Protein AF-A0A9K3DUI1-F1 (afdb_monomer)

Radius of gyration: 30.69 Å; Cα contacts (8 Å, |Δi|>4): 356; chains: 1; bounding box: 111×73×57 Å

Nearest PDB structures (foldseek):
  1v5n-assembly1_A  TM=7.268E-01  e=1.548E-02  Arabidopsis thaliana
  4b6d-assembly3_C  TM=7.355E-01  e=3.267E-01  Homo sapiens
  6w9d-assembly3_H  TM=5.260E-01  e=2.758E-01  Homo sapiens
  1x4j-assembly1_A  TM=5.797E-01  e=5.747E-01  Homo sapiens

Structure (mmCIF, N/CA/C/O backbone):
data_AF-A0A9K3DUI1-F1
#
_entry.id   AF-A0A9K3DUI1-F1
#
loop_
_atom_site.group_PDB
_atom_site.id
_atom_site.type_symbol
_atom_site.label_atom_id
_atom_site.label_alt_id
_atom_site.label_comp_id
_atom_site.label_asym_id
_atom_site.label_entity_id
_atom_site.label_seq_id
_atom_site.pdbx_PDB_ins_code
_atom_site.Cartn_x
_atom_site.Cartn_y
_atom_site.Cartn_z
_atom_site.occupancy
_atom_site.B_iso_or_equiv
_atom_site.auth_seq_id
_atom_site.auth_comp_id
_atom_site.auth_asym_id
_atom_site.auth_atom_id
_atom_site.pdbx_PDB_model_num
ATOM 1 N N . MET A 1 1 ? 61.302 -44.685 -19.932 1.00 34.47 1 MET A N 1
ATOM 2 C CA . MET A 1 1 ? 61.274 -44.231 -18.525 1.00 34.47 1 MET A CA 1
ATOM 3 C C . MET A 1 1 ? 60.750 -42.800 -18.503 1.00 34.47 1 MET A C 1
ATOM 5 O O . MET A 1 1 ? 61.172 -42.054 -19.371 1.00 34.47 1 MET A O 1
ATOM 9 N N . SER A 1 2 ? 59.846 -42.366 -17.622 1.00 34.59 2 SER A N 1
ATOM 10 C CA . SER A 1 2 ? 58.908 -43.136 -16.788 1.00 34.59 2 SER A CA 1
ATOM 11 C C . SER A 1 2 ? 57.689 -42.279 -16.407 1.00 34.59 2 SER A C 1
ATOM 13 O O . SER A 1 2 ? 57.857 -41.248 -15.777 1.00 34.59 2 SER A O 1
ATOM 15 N N . GLN A 1 3 ? 56.500 -42.779 -16.761 1.00 32.62 3 GLN A N 1
ATOM 16 C CA . GLN A 1 3 ? 55.210 -42.711 -16.045 1.00 32.62 3 GLN A CA 1
ATOM 17 C C . GLN A 1 3 ? 54.670 -41.376 -15.476 1.00 32.62 3 GLN A C 1
ATOM 19 O O . GLN A 1 3 ? 55.241 -40.756 -14.586 1.00 32.62 3 GLN A O 1
ATOM 24 N N . ASN A 1 4 ? 53.434 -41.061 -15.882 1.00 28.06 4 ASN A N 1
ATOM 25 C CA . ASN A 1 4 ? 52.534 -40.123 -15.202 1.00 28.06 4 ASN A CA 1
ATOM 26 C C . ASN A 1 4 ? 52.187 -40.589 -13.776 1.00 28.06 4 ASN A C 1
ATOM 28 O O . ASN A 1 4 ? 52.044 -41.790 -13.533 1.00 28.06 4 ASN A O 1
ATOM 32 N N . ARG A 1 5 ? 51.846 -39.643 -12.890 1.00 31.58 5 ARG A N 1
ATOM 33 C CA . ARG A 1 5 ? 50.941 -39.907 -11.759 1.00 31.58 5 ARG A CA 1
ATOM 34 C C . ARG A 1 5 ? 50.108 -38.656 -11.426 1.00 31.58 5 ARG A C 1
ATOM 36 O O . ARG A 1 5 ? 50.707 -37.610 -11.195 1.00 31.58 5 ARG A O 1
ATOM 43 N N . PRO A 1 6 ? 48.763 -38.727 -11.413 1.00 31.66 6 PRO A N 1
ATOM 44 C CA . PRO A 1 6 ? 47.919 -37.629 -10.941 1.00 31.66 6 PRO A CA 1
ATOM 45 C C . PRO A 1 6 ? 47.866 -37.593 -9.404 1.00 31.66 6 PRO A C 1
ATOM 47 O O . PRO A 1 6 ? 48.169 -38.590 -8.743 1.00 31.66 6 PRO A O 1
ATOM 50 N N . VAL A 1 7 ? 47.439 -36.459 -8.843 1.00 32.28 7 VAL A N 1
ATOM 51 C CA . VAL A 1 7 ? 47.151 -36.279 -7.408 1.00 32.28 7 VAL A CA 1
ATOM 52 C C . VAL A 1 7 ? 45.756 -35.663 -7.254 1.00 32.28 7 VAL A C 1
ATOM 54 O O . VAL A 1 7 ? 45.319 -34.890 -8.105 1.00 32.28 7 VAL A O 1
ATOM 57 N N . SER A 1 8 ? 45.040 -36.078 -6.209 1.00 27.48 8 SER A N 1
ATOM 58 C CA . SER A 1 8 ? 43.587 -35.920 -6.073 1.00 27.48 8 SER A CA 1
ATOM 59 C C . SER A 1 8 ? 43.138 -34.654 -5.335 1.00 27.48 8 SER A C 1
ATOM 61 O O . SER A 1 8 ? 43.883 -34.058 -4.560 1.00 27.48 8 SER A O 1
ATOM 63 N N . ILE A 1 9 ? 41.860 -34.321 -5.525 1.00 30.14 9 ILE A N 1
ATOM 64 C CA . ILE A 1 9 ? 41.085 -33.338 -4.754 1.00 30.14 9 ILE A CA 1
ATOM 65 C C . ILE A 1 9 ? 40.937 -33.802 -3.289 1.00 30.14 9 ILE A C 1
ATOM 67 O O . ILE A 1 9 ? 40.689 -34.989 -3.064 1.00 30.14 9 ILE A O 1
ATOM 71 N N . PRO A 1 10 ? 40.952 -32.882 -2.309 1.00 26.38 10 PRO A N 1
ATOM 72 C CA . PRO A 1 10 ? 40.189 -33.024 -1.074 1.00 26.38 10 PRO A CA 1
ATOM 73 C C . PRO A 1 10 ? 39.050 -31.991 -1.004 1.00 26.38 10 PRO A C 1
ATOM 75 O O . PRO A 1 10 ? 39.273 -30.783 -1.036 1.00 26.38 10 PRO A O 1
ATOM 78 N N . THR A 1 11 ? 37.812 -32.466 -0.891 1.00 30.14 11 THR A N 1
ATOM 79 C CA . THR A 1 11 ? 36.646 -31.644 -0.527 1.00 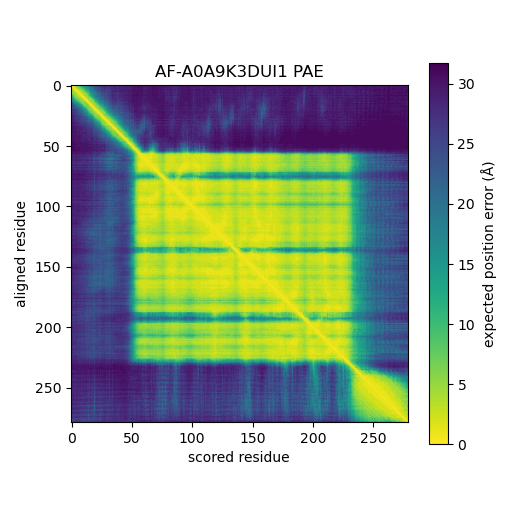30.14 11 THR A CA 1
ATOM 80 C C . THR A 1 11 ? 36.640 -31.368 0.976 1.00 30.14 11 THR A C 1
ATOM 82 O O . THR A 1 11 ? 36.857 -32.300 1.750 1.00 30.14 11 THR A O 1
ATOM 85 N N . SER A 1 12 ? 36.283 -30.156 1.407 1.00 28.27 12 SER A N 1
ATOM 86 C CA . SER A 1 12 ? 36.027 -29.864 2.825 1.00 28.27 12 SER A CA 1
ATOM 87 C C . SER A 1 12 ? 34.785 -28.994 3.022 1.00 28.27 12 SER A C 1
ATOM 89 O O . SER A 1 12 ? 34.819 -27.778 2.850 1.00 28.27 12 SER A O 1
ATOM 91 N N . SER A 1 13 ? 33.694 -29.630 3.435 1.00 24.56 13 SER A N 1
ATOM 92 C CA . SER A 1 13 ? 32.608 -28.977 4.167 1.00 24.56 13 SER A CA 1
ATOM 93 C C . SER A 1 13 ? 33.084 -28.541 5.555 1.00 24.56 13 SER A C 1
ATOM 95 O O . SER A 1 13 ? 33.773 -29.328 6.194 1.00 24.56 13 SER A O 1
ATOM 97 N N . HIS A 1 14 ? 32.660 -27.369 6.032 1.00 29.08 14 HIS A N 1
ATOM 98 C CA . HIS A 1 14 ? 32.197 -27.060 7.402 1.00 29.08 14 HIS A CA 1
ATOM 99 C C . HIS A 1 14 ? 31.839 -25.557 7.427 1.00 29.08 14 HIS A C 1
ATOM 101 O O . HIS A 1 14 ? 32.574 -24.747 6.879 1.00 29.08 14 HIS A O 1
ATOM 107 N N . ASN A 1 15 ? 30.624 -25.148 7.803 1.00 25.70 15 ASN A N 1
ATOM 108 C CA . ASN A 1 15 ? 29.986 -25.216 9.127 1.00 25.70 15 ASN A CA 1
ATOM 109 C C . ASN A 1 15 ? 30.586 -24.214 10.129 1.00 25.70 15 ASN A C 1
ATOM 111 O O . ASN A 1 15 ? 31.610 -24.502 10.743 1.00 25.70 15 ASN A O 1
ATOM 115 N N . SER A 1 16 ? 29.878 -23.100 10.338 1.00 28.23 16 SER A N 1
ATOM 116 C CA . SER A 1 16 ? 30.146 -22.102 11.381 1.00 28.23 16 SER A CA 1
ATOM 117 C C . SER A 1 16 ? 28.840 -21.743 12.087 1.00 28.23 16 SER A C 1
ATOM 119 O O . SER A 1 16 ? 28.115 -20.846 11.662 1.00 28.23 16 SER A O 1
ATOM 121 N N . SER A 1 17 ? 28.518 -22.473 13.153 1.00 25.11 17 SER A N 1
ATOM 122 C CA . SER A 1 17 ? 27.333 -22.225 13.976 1.00 25.11 17 SER A CA 1
ATOM 123 C C . SER A 1 17 ? 27.477 -20.915 14.760 1.00 25.11 17 SER A C 1
ATOM 125 O O . SER A 1 17 ? 28.281 -20.842 15.689 1.00 25.11 17 SER A O 1
ATOM 127 N N . ALA A 1 18 ? 26.669 -19.901 14.450 1.00 27.86 18 ALA A N 1
ATOM 128 C CA . ALA A 1 18 ? 26.513 -18.734 15.317 1.00 27.86 18 ALA A CA 1
ATOM 129 C C . ALA A 1 18 ? 25.542 -19.076 16.461 1.00 27.86 18 ALA A C 1
ATOM 131 O O . ALA A 1 18 ? 24.325 -19.088 16.280 1.00 27.86 18 ALA A O 1
ATOM 132 N N . GLN A 1 19 ? 26.078 -19.409 17.637 1.00 25.75 19 GLN A N 1
ATOM 133 C CA . GLN A 1 19 ? 25.269 -19.618 18.840 1.00 25.75 19 GLN A CA 1
ATOM 134 C C . GLN A 1 19 ? 24.822 -18.263 19.404 1.00 25.75 19 GLN A C 1
ATOM 136 O O . GLN A 1 19 ? 25.650 -17.505 19.904 1.00 25.75 19 GLN A O 1
ATOM 141 N N . TYR A 1 20 ? 23.518 -17.986 19.374 1.00 31.94 20 TYR A N 1
ATOM 142 C CA . TYR A 1 20 ? 22.918 -16.863 20.101 1.00 31.94 20 TYR A CA 1
ATOM 143 C C . TYR A 1 20 ? 22.312 -17.338 21.436 1.00 31.94 20 TYR A C 1
ATOM 145 O O . TYR A 1 20 ? 21.824 -18.470 21.518 1.00 31.94 20 TYR A O 1
ATOM 153 N N . PRO A 1 21 ? 22.383 -16.526 22.508 1.00 27.44 21 PRO A N 1
ATOM 154 C CA . PRO A 1 21 ? 22.022 -16.958 23.855 1.00 27.44 21 PRO A CA 1
ATOM 155 C C . PRO A 1 21 ? 20.506 -17.085 24.041 1.00 27.44 21 PRO A C 1
ATOM 157 O O . PRO A 1 21 ? 19.733 -16.232 23.612 1.00 27.44 21 PRO A O 1
ATOM 160 N N . SER A 1 22 ? 20.078 -18.130 24.751 1.00 28.98 22 SER A N 1
ATOM 161 C CA . SER A 1 22 ? 18.676 -18.324 25.126 1.00 28.98 22 SER A CA 1
ATOM 162 C C . SER A 1 22 ? 18.255 -17.314 26.198 1.00 28.98 22 SER A C 1
ATOM 164 O O . SER A 1 22 ? 18.673 -17.422 27.351 1.00 28.98 22 SER A O 1
ATOM 166 N N . VAL A 1 23 ? 17.407 -16.350 25.835 1.00 31.50 23 VAL A N 1
ATOM 167 C CA . VAL A 1 23 ? 16.736 -15.457 26.794 1.00 31.50 23 VAL A CA 1
ATOM 168 C C . VAL A 1 23 ? 15.469 -16.143 27.316 1.00 31.50 23 VAL A C 1
ATOM 170 O O . VAL A 1 23 ? 14.749 -16.797 26.562 1.00 31.50 23 VAL A O 1
ATOM 173 N N . ALA A 1 24 ? 15.217 -16.048 28.622 1.00 27.67 24 ALA A N 1
ATOM 174 C CA . ALA A 1 24 ? 14.149 -16.796 29.280 1.00 27.67 24 ALA A CA 1
ATOM 175 C C . ALA A 1 24 ? 12.750 -16.244 28.954 1.00 27.67 24 ALA A C 1
ATOM 177 O O . ALA A 1 24 ? 12.472 -15.065 29.168 1.00 27.67 24 ALA A O 1
ATOM 178 N N . GLN A 1 25 ? 11.846 -17.123 28.518 1.00 33.22 25 GLN A N 1
ATOM 179 C CA . GLN A 1 25 ? 10.426 -16.808 28.356 1.00 33.22 25 GLN A CA 1
ATOM 180 C C . GLN A 1 25 ? 9.757 -16.635 29.729 1.00 33.22 25 GLN A C 1
ATOM 182 O O . GLN A 1 25 ? 9.734 -17.569 30.525 1.00 33.22 25 GLN A O 1
ATOM 187 N N . ASN A 1 26 ? 9.183 -15.458 29.987 1.00 29.45 26 ASN A N 1
ATOM 188 C CA . ASN A 1 26 ? 8.297 -15.182 31.126 1.00 29.45 26 ASN A CA 1
ATOM 189 C C . ASN A 1 26 ? 7.217 -14.164 30.712 1.00 29.45 26 ASN A C 1
ATOM 191 O O . ASN A 1 26 ? 7.219 -13.017 31.152 1.00 29.45 26 ASN A O 1
ATOM 195 N N . GLY A 1 27 ? 6.306 -14.583 29.829 1.00 30.00 27 GLY A N 1
ATOM 196 C CA . GLY A 1 27 ? 5.084 -13.834 29.517 1.00 30.00 27 GLY A CA 1
ATOM 197 C C . GLY A 1 27 ? 3.934 -14.250 30.448 1.00 30.00 27 GLY A C 1
ATOM 198 O O . GLY A 1 27 ? 3.801 -15.444 30.728 1.00 30.00 27 GLY A O 1
ATOM 199 N N . PRO A 1 28 ? 3.098 -13.320 30.947 1.00 27.83 28 PRO A N 1
ATOM 200 C CA . PRO A 1 28 ? 1.976 -13.662 31.816 1.00 27.83 28 PRO A CA 1
ATOM 201 C C . PRO A 1 28 ? 0.853 -14.361 31.036 1.00 27.83 28 PRO A C 1
ATOM 203 O O . PRO A 1 28 ? 0.419 -13.901 29.982 1.00 27.83 28 PRO A O 1
ATOM 206 N N . SER A 1 29 ? 0.336 -15.461 31.583 1.00 28.23 29 SER A N 1
ATOM 207 C CA . SER A 1 29 ? -0.787 -16.200 31.002 1.00 28.23 29 SER A CA 1
ATOM 208 C C . SER A 1 29 ? -2.112 -15.451 31.199 1.00 28.23 29 SER A C 1
ATOM 210 O O . SER A 1 29 ? -2.679 -15.479 32.294 1.00 28.23 29 SER A O 1
ATOM 212 N N . VAL A 1 30 ? -2.628 -14.819 30.144 1.00 30.44 30 VAL A N 1
ATOM 213 C CA . VAL A 1 30 ? -3.970 -14.212 30.132 1.00 30.44 30 VAL A CA 1
ATOM 214 C C . VAL A 1 30 ? -4.989 -15.234 29.624 1.00 30.44 30 VAL A C 1
ATOM 216 O O . VAL A 1 30 ? -4.856 -15.771 28.526 1.00 30.44 30 VAL A O 1
ATOM 219 N N . SER A 1 31 ? -6.005 -15.528 30.433 1.00 26.92 31 SER A N 1
ATOM 220 C CA . SER A 1 31 ? -7.049 -16.506 30.122 1.00 26.92 31 SER A CA 1
ATOM 221 C C . SER A 1 31 ? -8.178 -15.900 29.282 1.00 26.92 31 SER A C 1
ATOM 223 O O . SER A 1 31 ? -8.767 -14.888 29.651 1.00 26.92 31 SER A O 1
ATOM 225 N N . ILE A 1 32 ? -8.520 -16.557 28.169 1.00 31.17 32 ILE A N 1
ATOM 226 C CA . ILE A 1 32 ? -9.661 -16.194 27.314 1.00 31.17 32 ILE A CA 1
ATOM 227 C C . ILE A 1 32 ? -10.965 -16.688 27.970 1.00 31.17 32 ILE A C 1
ATOM 229 O O . ILE A 1 32 ? -11.122 -17.903 28.131 1.00 31.17 32 ILE A O 1
ATOM 233 N N . PRO A 1 33 ? -11.932 -15.814 28.313 1.00 28.47 33 PRO A N 1
ATOM 234 C CA . PRO A 1 33 ? -13.229 -16.245 28.824 1.00 28.47 33 PRO A CA 1
ATOM 235 C C . PRO A 1 33 ? -14.156 -16.638 27.666 1.00 28.47 33 PRO A C 1
ATOM 237 O O . PRO A 1 33 ? -14.633 -15.790 26.914 1.00 28.47 33 PRO A O 1
ATOM 240 N N . THR A 1 34 ? -14.457 -17.930 27.541 1.00 31.89 34 THR A N 1
ATOM 241 C CA . THR A 1 34 ? -15.628 -18.383 26.775 1.00 31.89 34 THR A CA 1
ATOM 242 C C . THR A 1 34 ? -16.880 -18.112 27.608 1.00 31.89 34 THR A C 1
ATOM 244 O O . THR A 1 34 ? -16.970 -18.580 28.741 1.00 31.89 34 THR A O 1
ATOM 247 N N . ASN A 1 35 ? -17.839 -17.346 27.078 1.00 28.77 35 ASN A N 1
ATOM 248 C CA . ASN A 1 35 ? -19.067 -16.995 27.802 1.00 28.77 35 ASN A CA 1
ATOM 249 C C . ASN A 1 35 ? -20.294 -17.718 27.191 1.00 28.77 35 ASN A C 1
ATOM 251 O O . ASN A 1 35 ? -20.367 -17.793 25.960 1.00 28.77 35 ASN A O 1
ATOM 255 N N . PRO A 1 36 ? -21.239 -18.273 27.982 1.00 27.95 36 PRO A N 1
ATOM 256 C CA . PRO A 1 36 ? -22.315 -19.123 27.457 1.00 27.95 36 PRO A CA 1
ATOM 257 C C . PRO A 1 36 ? -23.499 -18.356 26.847 1.00 27.95 36 PRO A C 1
ATOM 259 O O . PRO A 1 36 ? -23.655 -17.150 27.021 1.00 27.95 36 PRO A O 1
ATOM 262 N N . SER A 1 37 ? -24.378 -19.100 26.171 1.00 34.16 37 SER A N 1
ATOM 263 C CA . SER A 1 37 ? -25.612 -18.606 25.554 1.00 34.16 37 SER A CA 1
ATOM 264 C C . SER A 1 37 ? -26.849 -18.772 26.451 1.00 34.16 37 SER A C 1
ATOM 266 O O . SER A 1 37 ? -27.347 -19.884 26.619 1.00 34.16 37 SER A O 1
ATOM 268 N N . GLU A 1 38 ? -27.405 -17.657 26.917 1.00 29.02 38 GLU A N 1
ATOM 269 C CA . GLU A 1 38 ? -28.743 -17.508 27.513 1.00 29.02 38 GLU A CA 1
ATOM 270 C C . GLU A 1 38 ? -29.253 -16.085 27.200 1.00 29.02 38 GLU A C 1
ATOM 272 O O . GLU A 1 38 ? -28.451 -15.216 26.868 1.00 29.02 38 GLU A O 1
ATOM 277 N N . SER A 1 39 ? -30.527 -15.711 27.332 1.00 27.12 39 SER A N 1
ATOM 278 C CA . SER A 1 39 ? -31.830 -16.383 27.167 1.00 27.12 39 SER A CA 1
ATOM 279 C C . SER A 1 39 ? -32.887 -15.251 27.077 1.00 27.12 39 SER A C 1
ATOM 281 O O . SER A 1 39 ? -32.583 -14.102 27.401 1.00 27.12 39 SER A O 1
ATOM 283 N N . ILE A 1 40 ? -34.106 -15.499 26.578 1.00 34.50 40 ILE A N 1
ATOM 284 C CA . ILE A 1 40 ? -35.082 -14.415 26.309 1.00 34.50 40 ILE A CA 1
ATOM 285 C C . ILE A 1 40 ? -36.090 -14.267 27.459 1.00 34.50 40 ILE A C 1
ATOM 287 O O . ILE A 1 40 ? -36.762 -15.229 27.823 1.00 34.50 40 ILE A O 1
ATOM 291 N N . SER A 1 41 ? -36.279 -13.038 27.949 1.00 26.70 41 SER A N 1
ATOM 292 C CA . SER A 1 41 ? -37.458 -12.629 28.730 1.00 26.70 41 SER A CA 1
ATOM 293 C C . SER A 1 41 ? -37.900 -11.207 28.345 1.00 26.70 41 SER A C 1
ATOM 295 O O . SER A 1 41 ? -37.125 -10.453 27.756 1.00 26.70 41 SER A O 1
ATOM 297 N N . SER A 1 42 ? -39.173 -10.866 28.581 1.00 31.05 42 SER A N 1
ATOM 298 C CA . SER A 1 42 ? -39.839 -9.724 27.930 1.00 31.05 42 SER A CA 1
ATOM 299 C C . SER A 1 42 ? -40.906 -9.049 28.800 1.00 31.05 42 SER A C 1
ATOM 301 O O . SER A 1 42 ? -41.770 -9.741 29.339 1.00 31.05 42 SER A O 1
ATOM 303 N N . SER A 1 43 ? -40.938 -7.713 28.821 1.00 30.95 43 SER A N 1
ATOM 304 C CA . SER A 1 43 ? -42.082 -6.919 29.303 1.00 30.95 43 SER A CA 1
ATOM 305 C C . SER A 1 43 ? -42.110 -5.507 28.692 1.00 30.95 43 SER A C 1
ATOM 307 O O . SER A 1 43 ? -41.062 -4.917 28.439 1.00 30.95 43 SER A O 1
ATOM 309 N N . HIS A 1 44 ? -43.316 -4.981 28.456 1.00 31.41 44 HIS A N 1
ATOM 310 C CA . HIS A 1 44 ? -43.605 -3.613 27.974 1.00 31.41 44 HIS A CA 1
ATOM 311 C C . HIS A 1 44 ? -43.472 -2.581 29.135 1.00 31.41 44 HIS A C 1
ATOM 313 O O . HIS A 1 44 ? -43.349 -3.008 30.282 1.00 31.41 44 HIS A O 1
ATOM 319 N N . ASP A 1 45 ? -43.502 -1.245 28.993 1.00 29.45 45 ASP A N 1
ATOM 320 C CA . ASP A 1 45 ? -43.764 -0.303 27.872 1.00 29.45 45 ASP A CA 1
ATOM 321 C C . ASP A 1 45 ? -43.076 1.078 28.212 1.00 29.45 45 ASP A C 1
ATOM 323 O O . ASP A 1 45 ? -42.282 1.091 29.150 1.00 29.45 45 ASP A O 1
ATOM 327 N N . HIS A 1 46 ? -43.231 2.282 27.615 1.00 33.53 46 HIS A N 1
ATOM 328 C CA . HIS A 1 46 ? -44.171 2.887 26.647 1.00 33.53 46 HIS A CA 1
ATOM 329 C C . HIS A 1 46 ? -43.564 4.132 25.921 1.00 33.53 46 HIS A C 1
ATOM 331 O O . HIS A 1 46 ? -42.745 4.846 26.490 1.00 33.53 46 HIS A O 1
ATOM 337 N N . SER A 1 47 ? -44.041 4.420 24.701 1.00 35.28 47 SER A N 1
ATOM 338 C CA . SER A 1 47 ? -44.050 5.686 23.912 1.00 35.28 47 SER A CA 1
ATOM 339 C C . SER A 1 47 ? -42.982 6.799 24.048 1.00 35.28 47 SER A C 1
ATOM 341 O O . SER A 1 47 ? -42.994 7.605 24.975 1.00 35.28 47 SER A O 1
ATOM 343 N N . THR A 1 48 ? -42.250 7.032 22.949 1.00 31.70 48 THR A N 1
ATOM 344 C CA . THR A 1 48 ? -42.006 8.356 22.301 1.00 31.70 48 THR A CA 1
ATOM 345 C C . THR A 1 48 ? -41.564 8.121 20.824 1.00 31.70 48 THR A C 1
ATOM 347 O O . THR A 1 48 ? -41.380 6.957 20.458 1.00 31.70 48 THR A O 1
ATOM 350 N N . PRO A 1 49 ? -41.503 9.131 19.920 1.00 36.16 49 PRO A N 1
ATOM 351 C CA . PRO A 1 49 ? -41.485 8.898 18.461 1.00 36.16 49 PRO A CA 1
ATOM 352 C C . PRO A 1 49 ? -40.244 8.197 17.885 1.00 36.16 49 PRO A C 1
ATOM 354 O O . PRO A 1 49 ? -39.129 8.354 18.375 1.00 36.16 49 PRO A O 1
ATOM 357 N N . GLN A 1 50 ? -40.446 7.464 16.785 1.00 41.50 50 GLN A N 1
ATOM 358 C CA . GLN A 1 50 ? -39.416 6.674 16.103 1.00 41.50 50 GLN A CA 1
ATOM 359 C C . GLN A 1 50 ? -38.642 7.486 15.051 1.00 41.50 50 GLN A C 1
ATOM 361 O O . GLN A 1 50 ? -39.240 7.986 14.102 1.00 41.50 50 GLN A O 1
ATOM 366 N N . ASN A 1 51 ? -37.310 7.495 15.156 1.00 41.38 51 ASN A N 1
ATOM 367 C CA . ASN A 1 51 ? -36.395 7.802 14.052 1.00 41.38 51 ASN A CA 1
ATOM 368 C C . ASN A 1 51 ? -35.663 6.514 13.641 1.00 41.38 51 ASN A C 1
ATOM 370 O O . ASN A 1 51 ? -34.702 6.121 14.297 1.00 41.38 51 ASN A O 1
ATOM 374 N N . GLY A 1 52 ? -36.126 5.884 12.556 1.00 39.91 52 GLY A N 1
ATOM 375 C CA . GLY A 1 52 ? -35.472 4.745 11.898 1.00 39.91 52 GLY A CA 1
ATOM 376 C C . GLY A 1 52 ? -35.428 3.420 12.687 1.00 39.91 52 GLY A C 1
ATOM 377 O O . GLY A 1 52 ? -35.703 3.373 13.889 1.00 39.91 52 GLY A O 1
ATOM 378 N N . PRO A 1 53 ? -35.079 2.304 12.021 1.00 39.03 53 PRO A N 1
ATOM 379 C CA . PRO A 1 53 ? -34.499 1.162 12.712 1.00 39.03 53 PRO A CA 1
ATOM 380 C C . PRO A 1 53 ? -33.082 1.543 13.164 1.00 39.03 53 PRO A C 1
ATOM 382 O O . PRO A 1 53 ? -32.341 2.154 12.400 1.00 39.03 53 PRO A O 1
ATOM 385 N N . LYS A 1 54 ? -32.686 1.178 14.389 1.00 48.56 54 LYS A N 1
ATOM 386 C CA . LYS A 1 54 ? -31.296 1.368 14.824 1.00 48.56 54 LYS A CA 1
ATOM 387 C C . LYS A 1 54 ? -30.372 0.532 13.941 1.00 48.56 54 LYS A C 1
ATOM 389 O O . LYS A 1 54 ? -30.451 -0.700 13.983 1.00 48.56 54 LYS A O 1
ATOM 394 N N . ASP A 1 55 ? -29.503 1.191 13.181 1.00 61.31 55 ASP A N 1
ATOM 395 C CA . ASP A 1 55 ? -28.416 0.512 12.488 1.00 61.31 55 ASP A CA 1
ATOM 396 C C . ASP A 1 55 ? -27.548 -0.247 13.491 1.00 61.31 55 ASP A C 1
ATOM 398 O O . ASP A 1 55 ? -27.356 0.165 14.638 1.00 61.31 55 ASP A O 1
ATOM 402 N N . LYS A 1 56 ? -27.091 -1.429 13.077 1.00 81.38 56 LYS A N 1
ATOM 403 C CA . LYS A 1 56 ? -26.467 -2.386 13.989 1.00 81.38 56 LYS A CA 1
ATOM 404 C C . LYS A 1 56 ? -25.071 -1.906 14.370 1.00 81.38 56 LYS A C 1
ATOM 406 O O . LYS A 1 56 ? -24.125 -2.106 13.616 1.00 81.38 56 LYS A O 1
ATOM 411 N N . GLU A 1 57 ? -24.972 -1.317 15.557 1.00 93.62 57 GLU A N 1
ATOM 412 C CA . GLU A 1 57 ? -23.717 -1.105 16.278 1.00 93.62 57 GLU A CA 1
ATOM 413 C C . GLU A 1 57 ? -22.916 -2.421 16.326 1.00 93.62 57 GLU A C 1
ATOM 415 O O . GLU A 1 57 ? -23.433 -3.452 16.768 1.00 93.62 57 GLU A O 1
ATOM 420 N N . VAL A 1 58 ? -21.660 -2.398 15.877 1.00 96.19 58 VAL A N 1
ATOM 421 C CA . VAL A 1 58 ? -20.769 -3.571 15.825 1.00 96.19 58 VAL A CA 1
ATOM 422 C C . VAL A 1 58 ? -19.453 -3.308 16.548 1.00 96.19 58 VAL A C 1
ATOM 424 O O . VAL A 1 58 ? -18.961 -2.186 16.569 1.00 96.19 58 VAL A O 1
ATOM 427 N N . MET A 1 59 ? -18.859 -4.355 17.120 1.00 96.00 59 MET A N 1
ATOM 428 C CA . MET A 1 59 ? -17.479 -4.311 17.615 1.00 96.00 59 MET A CA 1
ATOM 429 C C . MET A 1 59 ? -16.509 -4.654 16.480 1.00 96.00 59 MET A C 1
ATOM 431 O O . MET A 1 59 ? -16.831 -5.488 15.632 1.00 96.00 59 MET A O 1
ATOM 435 N N . HIS A 1 60 ? -15.306 -4.081 16.503 1.00 96.62 60 HIS A N 1
ATOM 436 C CA . HIS A 1 60 ? -14.196 -4.474 15.632 1.00 96.62 60 HIS A CA 1
ATOM 437 C C . HIS A 1 60 ? -12.999 -4.935 16.477 1.00 96.62 60 HIS A C 1
ATOM 439 O O . HIS A 1 60 ? -12.834 -4.487 17.607 1.00 96.62 60 HIS A O 1
ATOM 445 N N . PHE A 1 61 ? -12.146 -5.828 15.961 1.00 95.69 61 PHE A N 1
ATOM 446 C CA . PHE A 1 61 ? -11.026 -6.367 16.754 1.00 95.69 61 PHE A CA 1
ATOM 447 C C . PHE A 1 61 ? -9.956 -5.312 17.087 1.00 95.69 61 PHE A C 1
ATOM 449 O O . PHE A 1 61 ? -9.176 -5.508 18.013 1.00 95.69 61 PHE A O 1
ATOM 456 N N . SER A 1 62 ? -9.886 -4.232 16.302 1.00 95.56 62 SER A N 1
ATOM 457 C CA . SER A 1 62 ? -8.853 -3.195 16.406 1.00 95.56 62 SER A CA 1
ATOM 458 C C . SER A 1 62 ? -9.205 -2.053 17.356 1.00 95.56 62 SER A C 1
ATOM 460 O O . SER A 1 62 ? -8.370 -1.181 17.571 1.00 95.56 62 SER A O 1
ATOM 462 N N . HIS A 1 63 ? -10.447 -1.990 17.843 1.00 96.06 63 HIS A N 1
ATOM 463 C CA . HIS A 1 63 ? -10.981 -0.779 18.454 1.00 96.06 63 HIS A CA 1
ATOM 464 C C . HIS A 1 63 ? -11.942 -1.106 19.612 1.00 96.06 63 HIS A C 1
ATOM 466 O O . HIS A 1 63 ? -12.830 -1.942 19.437 1.00 96.06 63 HIS A O 1
ATOM 472 N N . PRO A 1 64 ? -11.791 -0.480 20.798 1.00 96.56 64 PRO A N 1
ATOM 473 C CA . PRO A 1 64 ? -12.552 -0.853 21.993 1.00 96.56 64 PRO A CA 1
ATOM 474 C C . PRO A 1 64 ? -13.997 -0.341 21.995 1.00 96.56 64 PRO A C 1
ATOM 476 O O . PRO A 1 64 ? -14.812 -0.851 22.763 1.00 96.56 64 PRO A O 1
ATOM 479 N N . HIS A 1 65 ? -14.323 0.655 21.171 1.00 96.62 65 HIS A N 1
ATOM 480 C CA . HIS A 1 65 ? -15.672 1.204 21.060 1.00 96.62 65 HIS A CA 1
ATOM 481 C C . HIS A 1 65 ? -16.491 0.509 19.966 1.00 96.62 65 HIS A C 1
ATOM 483 O O . HIS A 1 65 ? -15.967 -0.171 19.081 1.00 96.62 65 HIS A O 1
ATOM 489 N N . LYS A 1 66 ? -17.807 0.715 20.016 1.00 97.56 66 LYS A N 1
ATOM 490 C CA . LYS A 1 66 ? -18.721 0.303 18.949 1.00 97.56 66 LYS A CA 1
ATOM 491 C C . LYS A 1 66 ? -18.550 1.193 17.724 1.00 97.56 66 LYS A C 1
ATOM 493 O O . LYS A 1 66 ? -18.363 2.402 17.851 1.00 97.56 66 LYS A O 1
ATOM 498 N N . LEU A 1 67 ? -18.727 0.603 16.550 1.00 97.88 67 LEU A N 1
ATOM 499 C CA . LEU A 1 67 ? -18.803 1.316 15.285 1.00 97.88 67 LEU A CA 1
ATOM 500 C C . LEU A 1 67 ? -20.233 1.288 14.728 1.00 97.88 67 LEU A C 1
ATOM 502 O O . LEU A 1 67 ? -20.951 0.293 14.859 1.00 97.88 67 LEU A O 1
ATOM 506 N N . SER A 1 68 ? -20.625 2.373 14.070 1.00 97.00 68 SER A N 1
ATOM 507 C CA . SER A 1 68 ? -21.858 2.513 13.290 1.00 97.00 68 SER A CA 1
ATOM 508 C C . SER A 1 68 ? -21.531 2.551 11.797 1.00 97.00 68 SER A C 1
ATOM 510 O O . SER A 1 68 ? -20.474 3.048 11.410 1.00 97.00 68 SER A O 1
ATOM 512 N N . ARG A 1 69 ? -22.414 2.010 10.949 1.00 96.81 69 ARG A N 1
ATOM 513 C CA . ARG A 1 69 ? -22.253 2.087 9.488 1.00 96.81 69 ARG A CA 1
ATOM 514 C C . ARG A 1 69 ? -22.480 3.512 8.990 1.00 96.81 69 ARG A C 1
ATOM 516 O O . ARG A 1 69 ? -23.386 4.195 9.459 1.00 96.81 69 ARG A O 1
ATOM 523 N N . VAL A 1 70 ? -21.696 3.914 7.997 1.00 94.88 70 VAL A N 1
ATOM 524 C CA . VAL A 1 70 ? -21.821 5.186 7.279 1.00 94.88 70 VAL A CA 1
ATOM 525 C C . VAL A 1 70 ? -21.660 4.981 5.776 1.00 94.88 70 VAL A C 1
ATOM 527 O O . VAL A 1 70 ? -21.067 4.003 5.321 1.00 94.88 70 VAL A O 1
ATOM 530 N N . ASN A 1 71 ? -22.188 5.932 5.014 1.00 94.81 71 ASN A N 1
ATOM 531 C CA . ASN A 1 71 ? -21.834 6.156 3.622 1.00 94.81 71 ASN A CA 1
ATOM 532 C C . ASN A 1 71 ? -21.382 7.620 3.528 1.00 94.81 71 ASN A C 1
ATOM 534 O O . ASN A 1 71 ? -22.160 8.512 3.869 1.00 94.81 71 ASN A O 1
ATOM 538 N N . LEU A 1 72 ? -20.118 7.844 3.173 1.00 90.31 72 LEU A N 1
ATOM 539 C CA . LEU A 1 72 ? -19.521 9.167 3.006 1.00 90.31 72 LEU A CA 1
ATOM 540 C C . LEU A 1 72 ? -19.398 9.489 1.512 1.00 90.31 72 LEU A C 1
ATOM 542 O O . LEU A 1 72 ? -19.250 8.590 0.682 1.00 90.31 72 LEU A O 1
ATOM 546 N N . GLN A 1 73 ? -19.478 10.772 1.176 1.00 87.88 73 GLN A N 1
ATOM 547 C CA . GLN A 1 73 ? -19.227 11.283 -0.173 1.00 87.88 73 GLN A CA 1
ATOM 548 C C . GLN A 1 73 ? -17.868 11.985 -0.197 1.00 87.88 73 GLN A C 1
ATOM 550 O O . GLN A 1 73 ? -17.331 12.313 0.858 1.00 87.88 73 GLN A O 1
ATOM 555 N N . GLU A 1 74 ? -17.314 12.186 -1.390 1.00 82.06 74 GLU A N 1
ATOM 556 C CA . GLU A 1 74 ? -16.121 13.016 -1.578 1.00 82.06 74 GLU A CA 1
ATOM 557 C C . GLU A 1 74 ? -16.432 14.462 -1.159 1.00 82.06 74 GLU A C 1
ATOM 559 O O . GLU A 1 74 ? -17.408 15.053 -1.627 1.00 82.06 74 GLU A O 1
ATOM 564 N N . ASP A 1 75 ? -15.619 15.003 -0.252 1.00 81.38 75 ASP A N 1
ATOM 565 C CA . ASP A 1 75 ? -15.695 16.371 0.263 1.00 81.38 75 ASP A CA 1
ATOM 566 C C . ASP A 1 75 ? -14.264 16.900 0.436 1.00 81.38 75 ASP A C 1
ATOM 568 O O . ASP A 1 75 ? -13.538 16.460 1.327 1.00 81.38 75 ASP A O 1
ATOM 572 N N . GLU A 1 76 ? -13.862 17.830 -0.436 1.00 73.19 76 GLU A N 1
ATOM 573 C CA . GLU A 1 76 ? -12.531 18.458 -0.440 1.00 73.19 76 GLU A CA 1
ATOM 574 C C . GLU A 1 76 ? -12.257 19.301 0.824 1.00 73.19 76 GLU A C 1
ATOM 576 O O . GLU A 1 76 ? -11.105 19.627 1.107 1.00 73.19 76 GLU A O 1
ATOM 581 N N . GLU A 1 77 ? -13.290 19.669 1.595 1.00 79.19 77 GLU A N 1
ATOM 582 C CA . GLU A 1 77 ? -13.144 20.437 2.838 1.00 79.19 77 GLU A CA 1
ATOM 583 C C . GLU A 1 77 ? -13.083 19.545 4.095 1.00 79.19 77 GLU A C 1
ATOM 585 O O . GLU A 1 77 ? -12.638 20.016 5.144 1.00 79.19 77 GLU A O 1
ATOM 590 N N . ASN A 1 78 ? -13.509 18.272 4.021 1.00 82.44 78 ASN A N 1
ATOM 591 C CA . ASN A 1 78 ? -13.667 17.381 5.184 1.00 82.44 78 ASN A CA 1
ATOM 592 C C . ASN A 1 78 ? -13.245 15.922 4.900 1.00 82.44 78 ASN A C 1
ATOM 594 O O . ASN A 1 78 ? -14.016 14.984 5.125 1.00 82.44 78 ASN A O 1
ATOM 598 N N . GLU A 1 79 ? -12.012 15.709 4.434 1.00 89.25 79 GLU A N 1
ATOM 599 C CA . GLU A 1 79 ? -11.459 14.362 4.241 1.00 89.25 79 GLU A CA 1
ATOM 600 C C . GLU A 1 79 ? -11.425 13.542 5.547 1.00 89.25 79 GLU A C 1
ATOM 602 O O . GLU A 1 79 ? -10.706 13.860 6.495 1.00 89.25 79 GLU A O 1
ATOM 607 N N . VAL A 1 80 ? -12.182 12.440 5.586 1.00 94.19 80 VAL A N 1
ATOM 608 C CA . VAL A 1 80 ? -12.159 11.462 6.686 1.00 94.19 80 VAL A CA 1
ATOM 609 C C . VAL A 1 80 ? -11.157 10.365 6.348 1.00 94.19 80 VAL A C 1
ATOM 611 O O . VAL A 1 80 ? -11.372 9.618 5.398 1.00 94.19 80 VAL A O 1
ATOM 614 N N . ILE A 1 81 ? -10.082 10.224 7.122 1.00 95.19 81 ILE A N 1
ATOM 615 C CA . ILE A 1 81 ? -9.037 9.223 6.858 1.00 95.19 81 ILE A CA 1
ATOM 616 C C . ILE A 1 81 ? -9.384 7.872 7.493 1.00 95.19 81 ILE A C 1
ATOM 618 O O . ILE A 1 81 ? -9.835 7.784 8.635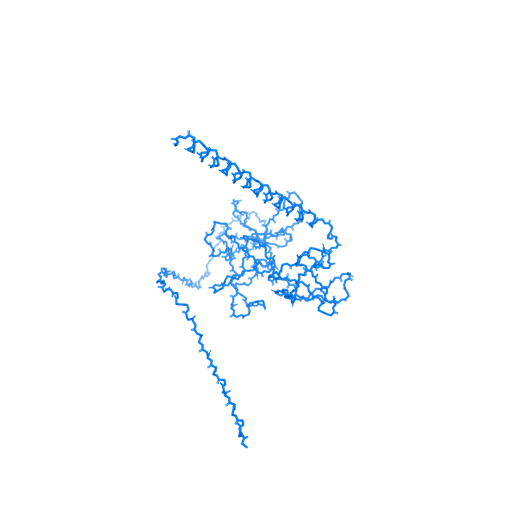 1.00 95.19 81 ILE A O 1
ATOM 622 N N . CYS A 1 82 ? -9.159 6.784 6.759 1.00 97.00 82 CYS A N 1
ATOM 623 C CA . CYS A 1 82 ? -9.331 5.429 7.265 1.00 97.00 82 CYS A CA 1
ATOM 624 C C . CYS A 1 82 ? -8.170 5.031 8.184 1.00 97.00 82 CYS A C 1
ATOM 626 O O . CYS A 1 82 ? -7.052 4.805 7.728 1.00 97.00 82 CYS A O 1
ATOM 628 N N . SER A 1 83 ? -8.461 4.788 9.463 1.00 96.19 83 SER A N 1
ATOM 629 C CA . SER A 1 83 ? -7.521 4.285 10.478 1.00 96.19 83 SER A CA 1
ATOM 630 C C . SER A 1 83 ? -6.988 2.862 10.202 1.00 96.19 83 SER A C 1
ATOM 632 O O . SER A 1 83 ? -6.340 2.270 11.062 1.00 96.19 83 SER A O 1
ATOM 634 N N . GLY A 1 84 ? -7.327 2.273 9.049 1.00 96.06 84 GLY A N 1
ATOM 635 C CA . GLY A 1 84 ? -6.892 0.949 8.610 1.00 96.06 84 GLY A CA 1
ATOM 636 C C . GLY A 1 84 ? -5.875 0.980 7.469 1.00 96.06 84 GLY A C 1
ATOM 637 O O . GLY A 1 84 ? -4.894 0.248 7.540 1.00 96.06 84 GLY A O 1
ATOM 638 N N . CYS A 1 85 ? -6.101 1.781 6.421 1.00 95.81 85 CYS A N 1
ATOM 639 C CA . CYS A 1 85 ? -5.208 1.874 5.252 1.00 95.81 85 CYS A CA 1
ATOM 640 C C . CYS A 1 85 ? -4.525 3.234 5.083 1.00 95.81 85 CYS A C 1
ATOM 642 O O . CYS A 1 85 ? -3.707 3.361 4.183 1.00 95.81 85 CYS A O 1
ATOM 644 N N . GLU A 1 86 ? -4.870 4.226 5.910 1.00 94.25 86 GLU A N 1
ATOM 645 C CA . GLU A 1 86 ? -4.379 5.611 5.837 1.00 94.25 86 GLU A CA 1
ATOM 646 C C . GLU A 1 86 ? -4.849 6.393 4.584 1.00 94.25 86 GLU A C 1
ATOM 648 O O . GLU A 1 86 ? -4.605 7.592 4.490 1.00 94.25 86 GLU A O 1
ATOM 653 N N . ASP A 1 87 ? -5.633 5.767 3.691 1.00 93.62 87 ASP A N 1
ATOM 654 C CA . ASP A 1 87 ? -6.334 6.428 2.577 1.00 93.62 87 ASP A CA 1
ATOM 655 C C . ASP A 1 87 ? -7.655 7.108 3.011 1.00 93.62 87 ASP A C 1
ATOM 657 O O . ASP A 1 87 ? -8.320 6.691 3.971 1.00 93.62 87 ASP A O 1
ATOM 661 N N . THR A 1 88 ? -8.113 8.089 2.229 1.00 95.25 88 THR A N 1
ATOM 662 C CA . THR A 1 88 ? -9.392 8.798 2.410 1.00 95.25 88 THR A CA 1
ATOM 663 C C . THR A 1 88 ? -10.616 7.872 2.265 1.00 95.25 88 THR A C 1
ATOM 665 O O . THR A 1 88 ? -10.721 7.033 1.361 1.00 95.25 88 THR A O 1
ATOM 668 N N . LEU A 1 89 ? -11.582 8.005 3.178 1.00 95.19 89 LEU A N 1
ATOM 669 C CA . LEU A 1 89 ? -12.768 7.156 3.302 1.00 95.19 89 LEU A CA 1
ATOM 670 C C . LEU A 1 89 ? -13.935 7.678 2.455 1.00 95.19 89 LEU A C 1
ATOM 672 O O . LEU A 1 89 ? -14.857 8.328 2.945 1.00 95.19 89 LEU A O 1
ATOM 676 N N . VAL A 1 90 ? -13.930 7.298 1.180 1.00 93.69 90 VAL A N 1
ATOM 677 C CA . VAL A 1 90 ? -15.062 7.489 0.263 1.00 93.69 90 VAL A CA 1
ATOM 678 C C . VAL A 1 90 ? -15.996 6.272 0.287 1.00 93.69 90 VAL A C 1
ATOM 680 O O . VAL A 1 90 ? -15.556 5.120 0.301 1.00 93.69 90 VAL A O 1
ATOM 683 N N . GLY A 1 91 ? -17.309 6.509 0.246 1.00 94.75 91 GLY A N 1
ATOM 684 C CA . GLY A 1 91 ? -18.324 5.466 0.123 1.00 94.75 91 GLY A CA 1
ATOM 685 C C . GLY A 1 91 ? -18.648 4.762 1.443 1.00 94.75 91 GLY A C 1
ATOM 686 O O . GLY A 1 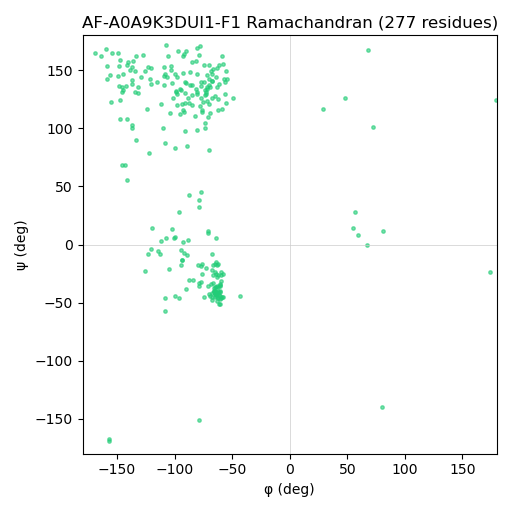91 ? -18.810 5.397 2.484 1.00 94.75 91 GLY A O 1
ATOM 687 N N . ASN A 1 92 ? -18.841 3.441 1.397 1.00 96.75 92 ASN A N 1
ATOM 688 C CA . ASN A 1 92 ? -19.272 2.670 2.566 1.00 96.75 92 ASN A CA 1
ATOM 689 C C . ASN A 1 92 ? -18.148 2.496 3.592 1.00 96.75 92 ASN A C 1
ATOM 691 O O . ASN A 1 92 ? -17.057 2.017 3.271 1.00 96.75 92 ASN A O 1
ATOM 695 N N . GLY A 1 93 ? -18.472 2.743 4.858 1.00 97.25 93 GLY A N 1
ATOM 696 C CA . GLY A 1 93 ? -17.560 2.524 5.968 1.00 97.25 93 GLY A CA 1
ATOM 697 C C . GLY A 1 93 ? -18.246 2.331 7.310 1.00 97.25 93 GLY A C 1
ATOM 698 O O . GLY A 1 93 ? -19.465 2.163 7.421 1.00 97.25 93 GLY A O 1
ATOM 699 N N . TYR A 1 94 ? -17.418 2.367 8.342 1.00 97.75 94 TYR A N 1
ATOM 700 C CA . TYR A 1 94 ? -17.786 2.298 9.741 1.00 97.75 94 TYR A CA 1
ATOM 701 C C . TYR A 1 94 ? -17.066 3.420 10.493 1.00 97.75 94 TYR A C 1
ATOM 703 O O . TYR A 1 94 ? -15.867 3.616 10.295 1.00 97.75 94 TYR A O 1
ATOM 711 N N . LYS A 1 95 ? -17.776 4.120 11.379 1.00 96.94 95 LYS A N 1
ATOM 712 C CA . LYS A 1 95 ? -17.201 5.128 12.281 1.00 96.94 95 LYS A CA 1
ATOM 713 C C . LYS A 1 95 ? -17.483 4.815 13.738 1.00 96.94 95 LYS A C 1
ATOM 715 O O . LYS A 1 95 ? -18.514 4.209 14.039 1.00 96.94 95 LYS A O 1
ATOM 720 N N . CYS A 1 96 ? -16.618 5.271 14.634 1.00 97.88 96 CYS A N 1
ATOM 721 C CA . CYS A 1 96 ? -16.870 5.234 16.070 1.00 97.88 96 CYS A CA 1
ATOM 722 C C . CYS A 1 96 ? -18.191 5.935 16.444 1.00 97.88 96 CYS A C 1
ATOM 724 O O . CYS A 1 96 ? -18.634 6.868 15.772 1.00 97.88 96 CYS A O 1
ATOM 726 N N . VAL A 1 97 ? -18.841 5.468 17.514 1.00 96.19 97 VAL A N 1
ATOM 727 C CA . VAL A 1 97 ? -20.026 6.132 18.093 1.00 96.19 97 VAL A CA 1
ATOM 728 C C . VAL A 1 97 ? -19.687 7.105 19.227 1.00 96.19 97 VAL A C 1
ATOM 730 O O . VAL A 1 97 ? -20.550 7.890 19.616 1.00 96.19 97 VAL A O 1
ATOM 733 N N . GLU A 1 98 ? -18.463 7.060 19.759 1.00 96.81 98 GLU A N 1
ATOM 734 C CA . GLU A 1 98 ? -18.022 7.946 20.841 1.00 96.81 98 GLU A CA 1
ATOM 735 C C . GLU A 1 98 ? -17.610 9.321 20.273 1.00 96.81 98 GLU A C 1
ATOM 737 O O . GLU A 1 98 ? -16.816 9.352 19.331 1.00 96.81 98 GLU A O 1
ATOM 742 N N . PRO A 1 99 ? -18.103 10.457 20.814 1.00 92.00 99 PRO A N 1
ATOM 743 C CA . PRO A 1 99 ? -17.916 11.778 20.198 1.00 92.00 99 PRO A CA 1
ATOM 744 C C . PRO A 1 99 ? -16.462 12.229 20.029 1.00 92.00 99 PRO A C 1
ATOM 746 O O . PRO A 1 99 ? -16.139 12.876 19.039 1.00 92.00 99 PRO A O 1
ATOM 749 N N . ASP A 1 100 ? -15.594 11.881 20.981 1.00 94.19 100 ASP A N 1
ATOM 750 C CA . ASP A 1 100 ? -14.194 12.318 21.034 1.00 94.19 100 ASP A CA 1
ATOM 751 C C . ASP A 1 100 ? -13.231 11.279 20.413 1.00 94.19 100 ASP A C 1
ATOM 753 O O . ASP A 1 100 ? -12.085 11.141 20.845 1.00 94.19 100 ASP A O 1
ATOM 757 N N . CYS A 1 101 ? -13.702 10.475 19.450 1.00 96.19 101 CYS A N 1
ATOM 758 C CA . CYS A 1 101 ? -12.961 9.328 18.924 1.00 96.19 101 CYS A CA 1
ATOM 759 C C . CYS A 1 101 ? -13.033 9.212 17.392 1.00 96.19 101 CYS A C 1
ATOM 761 O O . CYS A 1 101 ? -13.980 8.661 16.835 1.00 96.19 101 CYS A O 1
ATOM 763 N N . ASP A 1 102 ? -11.977 9.664 16.718 1.00 93.81 102 ASP A N 1
ATOM 764 C CA . ASP A 1 102 ? -11.880 9.766 15.253 1.00 93.81 102 ASP A CA 1
ATOM 765 C C . ASP A 1 102 ? -11.570 8.432 14.529 1.00 93.81 102 ASP A C 1
ATOM 767 O O . ASP A 1 102 ? -10.870 8.384 13.520 1.00 93.81 102 ASP A O 1
AT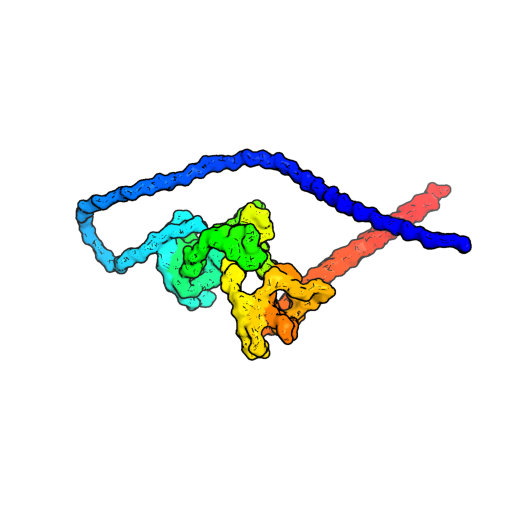OM 771 N N . PHE A 1 103 ? -12.046 7.303 15.063 1.00 97.19 103 PHE A N 1
ATOM 772 C CA . PHE A 1 103 ? -11.748 5.988 14.490 1.00 97.19 103 PHE A CA 1
ATOM 773 C C . PHE A 1 103 ? -12.712 5.621 13.352 1.00 97.19 103 PHE A C 1
ATOM 775 O O . PHE A 1 103 ? -13.923 5.466 13.564 1.00 97.19 103 PHE A O 1
ATOM 782 N N . HIS A 1 104 ? -12.149 5.407 12.163 1.00 97.19 104 HIS A N 1
ATOM 783 C CA . HIS A 1 104 ? -12.867 5.256 10.899 1.00 97.19 104 HIS A CA 1
ATOM 784 C C . HIS A 1 104 ? -12.286 4.110 10.052 1.00 97.19 104 HIS A C 1
ATOM 786 O O . HIS A 1 104 ? -11.075 3.921 10.004 1.00 97.19 104 HIS A O 1
ATOM 792 N N . LEU A 1 105 ? -13.132 3.336 9.362 1.00 98.00 105 LEU A N 1
ATOM 793 C CA . LEU A 1 105 ? -12.713 2.254 8.453 1.00 98.00 105 LEU A CA 1
ATOM 794 C C . LEU A 1 105 ? -13.603 2.181 7.208 1.00 98.00 105 LEU A C 1
ATOM 796 O O . LEU A 1 105 ? -14.827 2.166 7.345 1.00 98.00 105 LEU A O 1
ATOM 800 N N . HIS A 1 106 ? -13.031 2.000 6.010 1.00 98.00 106 HIS A N 1
ATOM 801 C CA . HIS A 1 106 ? -13.804 1.526 4.849 1.00 98.00 106 HIS A CA 1
ATOM 802 C C . HIS A 1 106 ? -14.461 0.167 5.151 1.00 98.00 106 HIS A C 1
ATOM 804 O O . HIS A 1 106 ? -13.960 -0.632 5.952 1.00 98.00 106 HIS A O 1
ATOM 810 N N . GLU A 1 107 ? -15.553 -0.154 4.453 1.00 97.44 107 GLU A N 1
ATOM 811 C CA . GLU A 1 107 ? -16.220 -1.457 4.574 1.00 97.44 107 GLU A CA 1
ATOM 812 C C . GLU A 1 107 ? -15.289 -2.628 4.195 1.00 97.44 107 GLU A C 1
ATOM 814 O O . GLU A 1 107 ? -15.359 -3.692 4.809 1.00 97.44 107 GLU A O 1
ATOM 819 N N . SER A 1 108 ? -14.358 -2.416 3.260 1.00 96.94 108 SER A N 1
ATOM 820 C CA . SER A 1 108 ? -13.269 -3.349 2.932 1.00 96.94 108 SER A CA 1
ATOM 821 C C . SER A 1 108 ? -12.332 -3.593 4.121 1.00 96.94 108 SER A C 1
ATOM 823 O O . SER A 1 108 ? -12.107 -4.743 4.498 1.00 96.94 108 SER A O 1
ATOM 825 N N . CYS A 1 109 ? -11.831 -2.523 4.743 1.00 97.81 109 CYS A N 1
ATOM 826 C CA . CYS A 1 109 ? -10.864 -2.555 5.843 1.00 97.81 109 CYS A CA 1
ATOM 827 C C . CYS A 1 109 ? -11.424 -3.236 7.106 1.00 97.81 109 CYS A C 1
ATOM 829 O O . CYS A 1 109 ? -10.721 -4.007 7.758 1.00 97.81 109 CYS A O 1
ATOM 831 N N . PHE A 1 110 ? -12.715 -3.046 7.399 1.00 97.50 110 PHE A N 1
ATOM 832 C CA . PHE A 1 110 ? -13.431 -3.756 8.470 1.00 97.50 110 PHE A CA 1
ATOM 833 C C . PHE A 1 110 ? -13.595 -5.270 8.200 1.00 97.50 110 PHE A C 1
ATOM 835 O O . PHE A 1 110 ? -13.736 -6.065 9.129 1.00 97.50 110 PHE A O 1
ATOM 842 N N . HIS A 1 111 ? -13.595 -5.697 6.932 1.00 96.88 111 HIS A N 1
ATOM 843 C CA . HIS A 1 111 ? -13.807 -7.094 6.528 1.00 96.88 111 HIS A CA 1
ATOM 844 C C . HIS A 1 111 ? -12.517 -7.844 6.138 1.00 96.88 111 HIS A C 1
ATOM 846 O O . HIS A 1 111 ? -12.580 -8.951 5.592 1.00 96.88 111 HIS A O 1
ATOM 852 N N . LEU A 1 112 ? -11.343 -7.288 6.458 1.00 97.38 112 LEU A N 1
ATOM 853 C CA . LEU A 1 112 ? -10.052 -7.947 6.251 1.00 97.38 112 LEU A CA 1
ATOM 854 C C . LEU A 1 112 ? -9.892 -9.230 7.082 1.00 97.38 112 LEU A C 1
ATOM 856 O O . LEU A 1 112 ? -10.447 -9.399 8.169 1.00 97.38 112 LEU A O 1
ATOM 860 N N . LYS A 1 113 ? -9.087 -10.160 6.560 1.00 97.25 113 LYS A N 1
ATOM 861 C CA . LYS A 1 113 ? -8.812 -11.442 7.214 1.00 97.25 113 LYS A CA 1
ATOM 862 C C . LYS A 1 113 ? -7.808 -11.247 8.347 1.00 97.25 113 LYS A C 1
ATOM 864 O O . LYS A 1 113 ? -6.782 -10.610 8.171 1.00 97.25 113 LYS A O 1
ATOM 869 N N . ARG A 1 114 ? -8.066 -11.872 9.499 1.00 96.62 114 ARG A N 1
ATOM 870 C CA . ARG A 1 114 ? -7.147 -11.856 10.653 1.00 96.62 114 ARG A CA 1
ATOM 871 C C . ARG A 1 114 ? -5.765 -12.457 10.345 1.00 96.62 114 ARG A C 1
ATOM 873 O O . ARG A 1 114 ? -4.804 -12.081 11.006 1.00 96.62 114 ARG A O 1
ATOM 880 N N . GLU A 1 115 ? -5.681 -13.367 9.376 1.00 97.94 115 GLU A N 1
ATOM 881 C CA . GLU A 1 115 ? -4.464 -14.084 8.981 1.00 97.94 115 GLU A CA 1
ATOM 882 C C . GLU A 1 115 ? -4.511 -14.429 7.479 1.00 97.94 115 GLU A C 1
ATOM 884 O O . GLU A 1 115 ? -5.587 -14.730 6.945 1.00 97.94 115 GLU A O 1
ATOM 889 N N . ILE A 1 116 ? -3.359 -14.395 6.800 1.00 98.38 116 ILE A N 1
ATOM 890 C CA . ILE A 1 116 ? -3.174 -14.804 5.396 1.00 98.38 116 ILE A CA 1
ATOM 891 C C . ILE A 1 116 ? -1.832 -15.525 5.193 1.00 98.38 116 ILE A C 1
ATOM 893 O O . ILE A 1 116 ? -0.865 -15.243 5.891 1.00 98.38 116 ILE A O 1
ATOM 897 N N . ILE A 1 117 ? -1.738 -16.379 4.168 1.00 98.19 117 ILE A N 1
ATOM 898 C CA . ILE A 1 117 ? -0.451 -16.732 3.542 1.00 98.19 117 ILE A CA 1
ATOM 899 C C . ILE A 1 117 ? -0.320 -15.862 2.289 1.00 98.19 117 ILE A C 1
ATOM 901 O O . ILE A 1 117 ? -1.182 -15.946 1.409 1.00 98.19 117 ILE A O 1
ATOM 905 N N . HIS A 1 118 ? 0.714 -15.022 2.196 1.00 97.56 118 HIS A N 1
ATOM 906 C CA . HIS A 1 118 ? 0.917 -14.150 1.034 1.00 97.56 118 HIS A CA 1
ATOM 907 C C . HIS A 1 118 ? 1.957 -14.723 0.060 1.00 97.56 118 HIS A C 1
ATOM 909 O O . HIS A 1 118 ? 2.931 -15.352 0.466 1.00 97.56 118 HIS A O 1
ATOM 915 N N . LYS A 1 119 ? 1.781 -14.491 -1.247 1.00 96.06 119 LYS A N 1
ATOM 916 C CA . LYS A 1 119 ? 2.636 -15.075 -2.300 1.00 96.06 119 LYS A CA 1
ATOM 917 C C . LYS A 1 119 ? 4.093 -14.600 -2.267 1.00 96.06 119 LYS A C 1
ATOM 919 O O . LYS A 1 119 ? 4.961 -15.318 -2.753 1.00 96.06 119 LYS A O 1
ATOM 924 N N . SER A 1 120 ? 4.361 -13.430 -1.688 1.00 96.00 120 SER A N 1
ATOM 925 C CA . SER A 1 120 ? 5.719 -12.911 -1.470 1.00 96.00 120 SER A CA 1
ATOM 926 C C . SER A 1 120 ? 6.429 -13.522 -0.254 1.00 96.00 120 SER A C 1
ATOM 928 O O . SER A 1 120 ? 7.649 -13.430 -0.153 1.00 96.00 120 SER A O 1
ATOM 930 N N . HIS A 1 121 ? 5.679 -14.138 0.665 1.00 96.94 121 HIS A N 1
ATOM 931 C CA . HIS A 1 121 ? 6.182 -14.723 1.907 1.00 96.94 121 HIS A CA 1
ATOM 932 C C . HIS A 1 121 ? 5.408 -16.020 2.229 1.00 96.94 121 HIS A C 1
ATOM 934 O O . HIS A 1 121 ? 4.600 -16.050 3.156 1.00 96.94 121 HIS A O 1
ATOM 940 N N . PRO A 1 122 ? 5.587 -17.089 1.428 1.00 97.12 122 PRO A N 1
ATOM 941 C CA . PRO A 1 122 ? 4.743 -18.284 1.503 1.00 97.12 122 PRO A CA 1
ATOM 942 C C . PRO A 1 122 ? 5.051 -19.201 2.698 1.00 97.12 122 PRO A C 1
ATOM 944 O O . PRO A 1 122 ? 4.235 -20.061 3.019 1.00 97.12 122 PRO A O 1
ATOM 947 N N . GLU A 1 123 ? 6.213 -19.040 3.336 1.00 97.75 123 GLU A N 1
ATOM 948 C CA . GLU A 1 123 ? 6.709 -19.942 4.388 1.00 97.75 123 GLU A CA 1
ATOM 949 C C . GLU A 1 123 ? 6.012 -19.740 5.747 1.00 97.75 123 GLU A C 1
ATOM 951 O O . GLU A 1 123 ? 5.949 -20.669 6.554 1.00 97.75 123 GLU A O 1
ATOM 956 N N . HIS A 1 124 ? 5.471 -18.544 6.009 1.00 97.94 124 HIS A N 1
ATOM 957 C CA . HIS A 1 124 ? 4.834 -18.190 7.280 1.00 97.94 124 HIS A CA 1
ATOM 958 C C . HIS A 1 124 ? 3.546 -17.378 7.068 1.00 97.94 124 HIS A C 1
ATOM 960 O O . HIS A 1 124 ? 3.456 -16.606 6.111 1.00 97.94 124 HIS A O 1
ATOM 966 N N . PRO A 1 125 ? 2.557 -17.484 7.975 1.00 98.12 125 PRO A N 1
ATOM 967 C CA . PRO A 1 125 ? 1.402 -16.599 7.965 1.00 98.12 125 PRO A CA 1
ATOM 968 C C . PRO A 1 125 ? 1.773 -15.156 8.324 1.00 98.12 125 PRO A C 1
ATOM 970 O O . PRO A 1 125 ? 2.635 -14.904 9.171 1.00 98.12 125 PRO A O 1
ATOM 973 N N . LEU A 1 126 ? 1.050 -14.215 7.718 1.00 98.69 126 LEU A N 1
ATOM 974 C CA . LEU A 1 126 ? 1.003 -12.815 8.124 1.00 98.69 126 LEU A CA 1
ATOM 975 C C . LEU A 1 126 ? -0.288 -12.578 8.914 1.00 98.69 126 LEU A C 1
ATOM 977 O O . LEU A 1 126 ? -1.384 -12.878 8.434 1.00 98.69 126 LEU A O 1
ATOM 981 N N . THR A 1 127 ? -0.161 -12.035 10.121 1.00 98.31 127 THR A N 1
ATOM 982 C CA . THR A 1 127 ? -1.282 -11.671 10.995 1.00 98.31 127 THR A CA 1
ATOM 983 C C . THR A 1 127 ? -1.625 -10.202 10.805 1.00 98.31 127 THR A C 1
ATOM 985 O O . THR A 1 127 ? -0.741 -9.352 10.831 1.00 98.31 127 THR A O 1
ATOM 988 N N . LEU A 1 128 ? -2.912 -9.890 10.665 1.00 98.44 128 LEU A N 1
ATOM 989 C CA . LEU A 1 128 ? -3.390 -8.511 10.641 1.00 98.44 128 LEU A CA 1
ATOM 990 C C . LEU A 1 128 ? -3.285 -7.903 12.048 1.00 98.44 128 LEU A C 1
ATOM 992 O O . LEU A 1 128 ? -3.883 -8.432 12.994 1.00 98.44 128 LEU A O 1
ATOM 996 N N . LEU A 1 129 ? -2.581 -6.787 12.205 1.00 97.00 129 LEU A N 1
ATOM 997 C CA . LEU A 1 129 ? -2.445 -6.069 13.474 1.00 97.00 129 LEU A CA 1
ATOM 998 C C . LEU A 1 129 ? -2.959 -4.622 13.343 1.00 97.00 129 LEU A C 1
ATOM 1000 O O . LEU A 1 129 ? -2.742 -4.009 12.302 1.00 97.00 129 LEU A O 1
ATOM 1004 N N . PRO A 1 130 ? -3.622 -4.062 14.379 1.00 94.94 130 PRO A N 1
ATOM 1005 C CA . PRO A 1 130 ? -4.029 -2.648 14.408 1.00 94.94 130 PRO A CA 1
ATOM 1006 C C . PRO A 1 130 ? -2.877 -1.639 14.458 1.00 94.94 130 PRO A C 1
ATOM 1008 O O . PRO A 1 130 ? -3.118 -0.454 14.279 1.00 94.94 130 PRO A O 1
ATOM 1011 N N . LEU A 1 131 ? -1.692 -2.114 14.838 1.00 92.62 131 LEU A N 1
ATOM 1012 C CA . LEU A 1 131 ? -0.489 -1.359 15.163 1.00 92.62 131 LEU A CA 1
ATOM 1013 C C . LEU A 1 131 ? 0.687 -2.333 14.997 1.00 92.62 131 LEU A C 1
ATOM 1015 O O . LEU A 1 131 ? 0.532 -3.511 15.349 1.00 92.62 131 LEU A O 1
ATOM 1019 N N . ALA A 1 132 ? 1.840 -1.897 14.488 1.00 93.00 132 ALA A N 1
ATOM 1020 C CA . ALA A 1 132 ? 2.996 -2.786 14.382 1.00 93.00 132 ALA A CA 1
ATOM 1021 C C . ALA A 1 132 ? 3.563 -3.159 15.774 1.00 93.00 132 ALA A C 1
ATOM 1023 O O . ALA A 1 132 ? 3.473 -2.366 16.713 1.00 93.00 132 ALA A O 1
ATOM 1024 N N . PRO A 1 133 ? 4.153 -4.357 15.953 1.00 92.12 133 PRO A N 1
ATOM 1025 C CA . PRO A 1 133 ? 4.591 -4.853 17.259 1.00 92.12 133 PRO A CA 1
ATOM 1026 C C . PRO A 1 133 ? 6.019 -4.394 17.611 1.00 92.12 133 PRO A C 1
ATOM 1028 O O . PRO A 1 133 ? 6.832 -5.186 18.092 1.00 92.12 133 PRO A O 1
ATOM 1031 N N . TYR A 1 134 ? 6.337 -3.128 17.339 1.00 91.69 134 TYR A N 1
ATOM 1032 C CA . TYR A 1 134 ? 7.670 -2.545 17.502 1.00 91.69 134 TYR A CA 1
ATOM 1033 C C . TYR A 1 134 ? 7.731 -1.560 18.676 1.00 91.69 134 TYR A C 1
ATOM 1035 O O . TYR A 1 134 ? 6.736 -0.935 19.027 1.00 91.69 134 TYR A O 1
ATOM 1043 N N . ASP A 1 135 ? 8.917 -1.398 19.273 1.00 85.94 135 ASP A N 1
ATOM 1044 C CA . ASP A 1 135 ? 9.164 -0.488 20.408 1.00 85.94 135 ASP A CA 1
ATOM 1045 C C . ASP A 1 135 ? 9.265 0.998 19.970 1.00 85.94 135 ASP A C 1
ATOM 1047 O O . ASP A 1 135 ? 10.164 1.737 20.383 1.00 85.94 135 ASP A O 1
ATOM 1051 N N . ASN A 1 136 ? 8.341 1.448 19.117 1.00 85.81 136 ASN A N 1
ATOM 1052 C CA . ASN A 1 136 ? 8.089 2.857 18.813 1.00 85.81 136 ASN A CA 1
ATOM 1053 C C . ASN A 1 136 ? 6.763 3.306 19.462 1.00 85.81 136 ASN A C 1
ATOM 1055 O O . ASN A 1 136 ? 6.058 2.517 20.090 1.00 85.81 136 ASN A O 1
ATOM 1059 N N . LYS A 1 137 ? 6.464 4.609 19.431 1.00 72.38 137 LYS A N 1
ATOM 1060 C CA . LYS A 1 137 ? 5.266 5.155 20.099 1.00 72.38 137 LYS A CA 1
ATOM 1061 C C . LYS A 1 137 ? 4.023 5.115 19.220 1.00 72.38 137 LYS A C 1
ATOM 1063 O O . LYS A 1 137 ? 2.918 5.017 19.745 1.00 72.38 137 LYS A O 1
ATOM 1068 N N . ASP A 1 138 ? 4.240 5.225 17.917 1.00 79.88 138 ASP A N 1
ATOM 1069 C CA . ASP A 1 138 ? 3.223 5.602 16.941 1.00 79.88 138 ASP A CA 1
ATOM 1070 C C . ASP A 1 138 ? 2.860 4.427 16.007 1.00 79.88 138 ASP A C 1
ATOM 1072 O O . ASP A 1 138 ? 2.018 4.566 15.129 1.00 79.88 138 ASP A O 1
ATOM 1076 N N . GLY A 1 139 ? 3.451 3.242 16.227 1.00 84.81 139 GLY A N 1
ATOM 1077 C CA . GLY A 1 139 ? 3.130 2.007 15.506 1.00 84.81 139 GLY A CA 1
ATOM 1078 C C . GLY A 1 139 ? 3.790 1.853 14.141 1.00 84.81 139 GLY A C 1
ATOM 1079 O O . GLY A 1 139 ? 3.395 0.963 13.391 1.00 84.81 139 GLY A O 1
ATOM 1080 N N . GLU A 1 140 ? 4.767 2.707 13.827 1.00 93.38 140 GLU A N 1
ATOM 1081 C CA . GLU A 1 140 ? 5.427 2.791 12.522 1.00 93.38 140 GLU A CA 1
ATOM 1082 C C . GLU A 1 140 ? 6.043 1.447 12.094 1.00 93.38 140 GLU A C 1
ATOM 1084 O O . GLU A 1 140 ? 6.686 0.753 12.892 1.00 93.38 140 GLU A O 1
ATOM 1089 N N . PHE A 1 141 ? 5.912 1.109 10.812 1.00 95.31 141 PHE A N 1
ATOM 1090 C CA . PHE A 1 141 ? 6.614 -0.004 10.174 1.00 95.31 141 PHE A CA 1
ATOM 1091 C C . PHE A 1 141 ? 6.970 0.330 8.724 1.00 95.31 141 PHE A C 1
ATOM 1093 O O . PHE A 1 141 ? 6.192 0.978 8.030 1.00 95.31 141 PHE A O 1
ATOM 1100 N N . THR A 1 142 ? 8.105 -0.177 8.238 1.00 95.62 142 THR A N 1
ATOM 1101 C CA . THR A 1 142 ? 8.480 -0.087 6.819 1.00 95.62 142 THR A CA 1
ATOM 1102 C C . THR A 1 142 ? 7.903 -1.271 6.047 1.00 95.62 142 THR A C 1
ATOM 1104 O O . THR A 1 142 ? 8.219 -2.425 6.334 1.00 95.62 142 THR A O 1
ATOM 1107 N N . CYS A 1 143 ? 7.085 -1.011 5.029 1.00 96.94 143 CYS A N 1
ATOM 1108 C CA . CYS A 1 143 ? 6.440 -2.057 4.239 1.00 96.94 143 CYS A CA 1
ATOM 1109 C C . CYS A 1 143 ? 7.400 -2.717 3.230 1.00 96.94 143 CYS A C 1
ATOM 1111 O O . CYS A 1 143 ? 7.945 -2.060 2.337 1.00 96.94 143 CYS A O 1
ATOM 1113 N N . ASN A 1 144 ? 7.515 -4.049 3.273 1.00 96.31 144 ASN A N 1
ATOM 1114 C CA . ASN A 1 144 ? 8.353 -4.865 2.380 1.00 96.31 144 ASN A CA 1
ATOM 1115 C C . ASN A 1 144 ? 7.855 -4.963 0.920 1.00 96.31 144 ASN A C 1
ATOM 1117 O O . ASN A 1 144 ? 8.372 -5.785 0.161 1.00 96.31 144 ASN A O 1
ATOM 1121 N N . ALA A 1 145 ? 6.855 -4.167 0.526 1.00 96.12 145 ALA A N 1
ATOM 1122 C CA . ALA A 1 145 ? 6.386 -4.047 -0.856 1.00 96.12 145 ALA A CA 1
ATOM 1123 C C . ALA A 1 145 ? 6.769 -2.716 -1.505 1.00 96.12 145 ALA A C 1
ATOM 1125 O O . ALA A 1 145 ? 7.417 -2.698 -2.551 1.00 96.12 145 ALA A O 1
ATOM 1126 N N . CYS A 1 146 ? 6.363 -1.598 -0.901 1.00 94.06 146 CYS A N 1
ATOM 1127 C CA . CYS A 1 146 ? 6.619 -0.259 -1.430 1.00 94.06 146 CYS A CA 1
ATOM 1128 C C . CYS A 1 146 ? 7.887 0.400 -0.871 1.00 94.06 146 CYS A C 1
ATOM 1130 O O . CYS A 1 146 ? 8.323 1.397 -1.440 1.00 94.06 146 CYS A O 1
ATOM 1132 N N . CYS A 1 147 ? 8.483 -0.143 0.198 1.00 92.88 147 CYS A N 1
ATOM 1133 C CA . CYS A 1 147 ? 9.586 0.475 0.944 1.00 92.88 147 CYS A CA 1
ATOM 1134 C C . CYS A 1 147 ? 9.250 1.885 1.475 1.00 92.88 147 CYS A C 1
ATOM 1136 O O . CYS A 1 147 ? 10.141 2.717 1.626 1.00 92.88 147 CYS A O 1
ATOM 1138 N N . SER A 1 148 ? 7.963 2.137 1.730 1.00 92.88 148 SER A N 1
ATOM 1139 C CA . SER A 1 148 ? 7.449 3.294 2.467 1.00 92.88 148 SER A CA 1
ATOM 1140 C C . SER A 1 148 ? 7.052 2.861 3.875 1.00 92.88 148 SER A C 1
ATOM 1142 O O . SER A 1 148 ? 6.679 1.700 4.073 1.00 92.88 148 SER A O 1
ATOM 1144 N N . ASP A 1 149 ? 7.094 3.798 4.814 1.00 94.25 149 ASP A N 1
ATOM 1145 C CA . ASP A 1 149 ? 6.594 3.602 6.172 1.00 94.25 149 ASP A CA 1
ATOM 1146 C C . ASP A 1 149 ? 5.080 3.871 6.262 1.00 94.25 149 ASP A C 1
ATOM 1148 O O . ASP A 1 149 ? 4.534 4.601 5.431 1.00 94.25 149 ASP A O 1
ATOM 1152 N N . GLY A 1 150 ? 4.422 3.298 7.271 1.00 93.38 150 GLY A N 1
ATOM 1153 C CA . GLY A 1 150 ? 3.010 3.531 7.601 1.00 93.38 150 GLY A CA 1
ATOM 1154 C C . GLY A 1 150 ? 2.707 3.261 9.080 1.00 93.38 150 GLY A C 1
ATOM 1155 O O . GLY A 1 150 ? 3.521 2.657 9.783 1.00 93.38 150 GLY A O 1
ATOM 1156 N N . THR A 1 151 ? 1.549 3.724 9.559 1.00 94.00 151 THR A N 1
ATOM 1157 C CA . THR A 1 151 ? 1.103 3.637 10.971 1.00 94.00 151 THR A CA 1
ATOM 1158 C C . THR A 1 151 ? -0.243 2.926 11.159 1.00 94.00 151 THR A C 1
ATOM 1160 O O . THR A 1 151 ? -0.644 2.639 12.288 1.00 94.00 151 THR A O 1
ATOM 1163 N N . GLY A 1 152 ? -0.938 2.613 10.062 1.00 94.38 152 GLY A N 1
ATOM 1164 C CA . GLY A 1 152 ? -2.220 1.918 10.039 1.00 94.38 152 GLY A CA 1
ATOM 1165 C C . GLY A 1 152 ? -2.099 0.404 10.236 1.00 94.38 152 GLY A C 1
ATOM 1166 O O . GLY A 1 152 ? -1.192 -0.115 10.890 1.00 94.38 152 GLY A O 1
ATOM 1167 N N . PHE A 1 153 ? -3.038 -0.354 9.664 1.00 97.56 153 PHE A N 1
ATOM 1168 C CA . PHE A 1 153 ? -3.032 -1.807 9.816 1.00 97.56 153 PHE A CA 1
ATOM 1169 C C . PHE A 1 153 ? -1.900 -2.448 8.995 1.00 97.56 153 PHE A C 1
ATOM 1171 O O . PHE A 1 153 ? -1.805 -2.262 7.779 1.00 97.56 153 PHE A O 1
ATOM 1178 N N . THR A 1 154 ? -1.109 -3.305 9.647 1.00 97.81 154 THR A N 1
ATOM 1179 C CA . THR A 1 154 ? -0.068 -4.133 9.009 1.00 97.81 154 THR A CA 1
ATOM 1180 C C . THR A 1 154 ? -0.491 -5.600 8.925 1.00 97.81 154 THR A C 1
ATOM 1182 O O . THR A 1 154 ? -1.124 -6.137 9.839 1.00 97.81 154 THR A O 1
ATOM 1185 N N . TYR A 1 155 ? -0.109 -6.279 7.841 1.00 98.56 155 TYR A N 1
ATOM 1186 C CA . TYR A 1 155 ? 0.021 -7.735 7.804 1.00 98.56 155 TYR A CA 1
ATOM 1187 C C . TYR A 1 155 ? 1.458 -8.128 8.173 1.00 98.56 155 TYR A C 1
ATOM 1189 O O . TYR A 1 155 ? 2.347 -8.131 7.323 1.00 98.56 155 TYR A O 1
ATOM 1197 N N . HIS A 1 156 ? 1.653 -8.491 9.441 1.00 98.25 156 HIS A N 1
ATOM 1198 C CA . HIS A 1 156 ? 2.950 -8.730 10.077 1.00 98.25 156 HIS A CA 1
ATOM 1199 C C . HIS A 1 156 ? 3.275 -10.226 10.235 1.00 98.25 156 HIS A C 1
ATOM 1201 O O . HIS A 1 156 ? 2.420 -11.015 10.654 1.00 98.25 156 HIS A O 1
ATOM 1207 N N . CYS A 1 157 ? 4.524 -10.629 9.987 1.00 98.44 157 CYS A N 1
ATOM 1208 C CA . CYS A 1 157 ? 5.023 -11.972 10.293 1.00 98.44 157 CYS A CA 1
ATOM 1209 C C . CYS A 1 157 ? 5.665 -12.052 11.690 1.00 98.44 157 CYS A C 1
ATOM 1211 O O . CYS A 1 157 ? 6.772 -11.574 11.892 1.00 98.44 157 CYS A O 1
ATOM 1213 N N . SER A 1 158 ? 5.091 -12.799 12.638 1.00 96.44 158 SER A N 1
ATOM 1214 C CA . SER A 1 158 ? 5.676 -12.932 13.991 1.00 96.44 158 SER A CA 1
ATOM 1215 C C . SER A 1 158 ? 6.975 -13.768 14.078 1.00 96.44 158 SER A C 1
ATOM 1217 O O . SER A 1 158 ? 7.368 -14.181 15.170 1.00 96.44 158 SER A O 1
ATOM 1219 N N . ILE A 1 159 ? 7.594 -14.107 12.942 1.00 97.06 159 ILE A N 1
ATOM 1220 C CA . ILE A 1 159 ? 8.804 -14.946 12.816 1.00 97.06 159 ILE A CA 1
ATOM 1221 C C . ILE A 1 159 ? 9.903 -14.224 12.009 1.00 97.06 159 ILE A C 1
ATOM 1223 O O . ILE A 1 159 ? 11.088 -14.528 12.155 1.00 97.06 159 ILE A O 1
ATOM 1227 N N . CYS A 1 160 ? 9.537 -13.256 11.167 1.00 96.50 160 CYS A N 1
ATOM 1228 C CA . CYS A 1 160 ? 10.440 -12.520 10.286 1.00 96.50 160 CYS A CA 1
ATOM 1229 C C . CYS A 1 160 ? 10.127 -11.025 10.373 1.00 96.50 160 CYS A C 1
ATOM 1231 O O . CYS A 1 160 ? 8.976 -10.657 10.537 1.00 96.50 160 CYS A O 1
ATOM 1233 N N . THR A 1 161 ? 11.115 -10.150 10.189 1.00 92.69 161 THR A N 1
ATOM 1234 C CA . THR A 1 161 ? 10.856 -8.721 9.940 1.00 92.69 161 THR A CA 1
ATOM 1235 C C . THR A 1 161 ? 10.258 -8.575 8.539 1.00 92.69 161 THR A C 1
ATOM 1237 O O . THR A 1 161 ? 10.994 -8.392 7.564 1.00 92.69 161 THR A O 1
ATOM 1240 N N . TYR A 1 162 ? 8.952 -8.817 8.433 1.00 97.00 162 TYR A N 1
ATOM 1241 C CA . TYR A 1 162 ? 8.211 -8.865 7.185 1.00 97.00 162 TYR A CA 1
ATOM 1242 C C . TYR A 1 162 ? 6.780 -8.364 7.393 1.00 97.00 162 TYR A C 1
ATOM 1244 O O . TYR A 1 162 ? 5.943 -9.053 7.984 1.00 97.00 162 TYR A O 1
ATOM 1252 N N . ASP A 1 163 ? 6.524 -7.175 6.865 1.00 98.06 163 ASP A N 1
ATOM 1253 C CA . ASP A 1 163 ? 5.350 -6.360 7.131 1.00 98.06 163 ASP A CA 1
ATOM 1254 C C . ASP A 1 163 ? 4.824 -5.766 5.825 1.00 98.06 163 ASP A C 1
ATOM 1256 O O . ASP A 1 163 ? 5.592 -5.330 4.962 1.00 98.06 163 ASP A O 1
ATOM 1260 N N . LEU A 1 164 ? 3.501 -5.759 5.655 1.00 98.25 164 LEU A N 1
ATOM 1261 C CA . LEU A 1 164 ? 2.849 -5.252 4.450 1.00 98.25 164 LEU A CA 1
ATOM 1262 C C . LEU A 1 164 ? 1.658 -4.354 4.795 1.00 98.25 164 LEU A C 1
ATOM 1264 O O . LEU A 1 164 ? 0.763 -4.771 5.532 1.00 98.25 164 LEU A O 1
ATOM 1268 N N . HIS A 1 165 ? 1.589 -3.175 4.166 1.00 98.06 165 HIS A N 1
ATOM 1269 C CA . HIS A 1 165 ? 0.359 -2.380 4.117 1.00 98.06 165 HIS A CA 1
ATOM 1270 C C . HIS A 1 165 ? -0.793 -3.226 3.557 1.00 98.06 165 HIS A C 1
ATOM 1272 O O . HIS A 1 165 ? -0.618 -3.990 2.598 1.00 98.06 165 HIS A O 1
ATOM 1278 N N . ILE A 1 166 ? -2.000 -3.046 4.096 1.00 97.25 166 ILE A N 1
ATOM 1279 C CA . ILE A 1 166 ? -3.199 -3.754 3.616 1.00 97.25 166 ILE A CA 1
ATOM 1280 C C . ILE A 1 166 ? -3.544 -3.424 2.149 1.00 97.25 166 ILE A C 1
ATOM 1282 O O . ILE A 1 166 ? -4.097 -4.269 1.439 1.00 97.25 166 ILE A O 1
ATOM 1286 N N . THR A 1 167 ? -3.139 -2.246 1.666 1.00 95.50 167 THR A N 1
ATOM 1287 C CA . THR A 1 167 ? -3.185 -1.836 0.253 1.00 95.50 167 THR A CA 1
ATOM 1288 C C . THR A 1 167 ? -2.204 -2.648 -0.598 1.00 95.50 167 THR A C 1
ATOM 1290 O O . THR A 1 167 ? -2.603 -3.236 -1.602 1.00 95.50 167 THR A O 1
ATOM 1293 N N . CYS A 1 168 ? -0.949 -2.794 -0.160 1.00 96.81 168 CYS A N 1
ATOM 1294 C CA . CYS A 1 168 ? 0.071 -3.595 -0.846 1.00 96.81 168 CYS A CA 1
ATOM 1295 C C . CYS A 1 168 ? -0.280 -5.092 -0.928 1.00 96.81 168 CYS A C 1
ATOM 1297 O O . CYS A 1 168 ? -0.020 -5.726 -1.948 1.00 96.81 168 CYS A O 1
ATOM 1299 N N . VAL A 1 169 ? -0.923 -5.657 0.101 1.00 96.62 169 VAL A N 1
ATOM 1300 C CA . VAL A 1 169 ? -1.476 -7.031 0.067 1.00 96.62 169 VAL A CA 1
ATOM 1301 C C . VAL A 1 169 ? -2.596 -7.189 -0.970 1.00 96.62 169 VAL A C 1
ATOM 1303 O O . VAL A 1 169 ? -2.837 -8.292 -1.457 1.00 96.62 169 VAL A O 1
ATOM 1306 N N . SER A 1 170 ? -3.276 -6.096 -1.317 1.00 93.56 170 SER A N 1
ATOM 1307 C CA . SER A 1 170 ? -4.420 -6.082 -2.236 1.00 93.56 170 SER A CA 1
ATOM 1308 C C . SER A 1 170 ? -4.035 -5.800 -3.698 1.00 93.56 170 SER A C 1
ATOM 1310 O O . SER A 1 170 ? -4.916 -5.740 -4.556 1.00 93.56 170 SER A O 1
ATOM 1312 N N . LEU A 1 171 ? -2.739 -5.644 -4.003 1.00 95.50 171 LEU A N 1
ATOM 1313 C CA . LEU A 1 171 ? -2.241 -5.399 -5.360 1.00 95.50 171 LEU A CA 1
ATOM 1314 C C . LEU A 1 171 ? -2.573 -6.557 -6.312 1.00 95.50 171 LEU A C 1
ATOM 1316 O O . LEU A 1 171 ? -2.417 -7.736 -5.986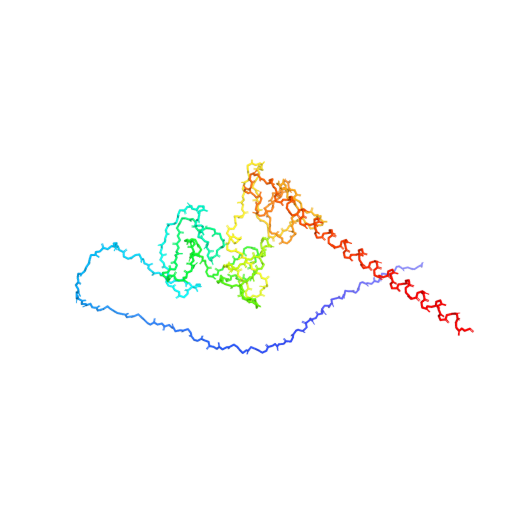 1.00 95.50 171 LEU A O 1
ATOM 1320 N N . ALA A 1 172 ? -2.991 -6.215 -7.529 1.00 95.56 172 ALA A N 1
ATOM 1321 C CA . ALA A 1 172 ? -3.295 -7.201 -8.553 1.00 95.56 172 ALA A CA 1
ATOM 1322 C C . ALA A 1 172 ? -2.015 -7.899 -9.044 1.00 95.56 172 ALA A C 1
ATOM 1324 O O . ALA A 1 172 ? -1.029 -7.258 -9.387 1.00 95.56 172 ALA A O 1
ATOM 1325 N N . GLU A 1 173 ? -2.039 -9.227 -9.186 1.00 96.06 173 GLU A N 1
ATOM 1326 C CA . GLU A 1 173 ? -0.899 -9.976 -9.751 1.00 96.06 173 GLU A CA 1
ATOM 1327 C C . GLU A 1 173 ? -0.589 -9.604 -11.212 1.00 96.06 173 GLU A C 1
ATOM 1329 O O . GLU A 1 173 ? 0.484 -9.930 -11.728 1.00 96.06 173 GLU A O 1
ATOM 1334 N N . ARG A 1 174 ? -1.552 -8.972 -11.894 1.00 96.19 174 ARG A N 1
ATOM 1335 C CA . ARG A 1 174 ? -1.513 -8.572 -13.302 1.00 96.19 174 ARG A CA 1
ATOM 1336 C C . ARG A 1 174 ? -2.242 -7.253 -13.484 1.00 96.19 174 ARG A C 1
ATOM 1338 O O . ARG A 1 174 ? -3.383 -7.123 -13.047 1.00 96.19 174 ARG A O 1
ATOM 1345 N N . VAL A 1 175 ? -1.615 -6.330 -14.202 1.00 95.62 175 VAL A N 1
ATOM 1346 C CA . VAL A 1 175 ? -2.211 -5.054 -14.612 1.00 95.62 175 VAL A CA 1
ATOM 1347 C C . VAL A 1 175 ? -1.929 -4.786 -16.087 1.00 95.62 175 VAL A C 1
ATOM 1349 O O . VAL A 1 175 ? -1.042 -5.392 -16.693 1.00 95.62 175 VAL A O 1
ATOM 1352 N N . LYS A 1 176 ? -2.696 -3.877 -16.689 1.00 94.06 176 LYS A N 1
ATOM 1353 C CA . LYS A 1 176 ? -2.554 -3.495 -18.094 1.00 94.06 176 LYS A CA 1
ATOM 1354 C C . LYS A 1 176 ? -2.542 -1.974 -18.212 1.00 94.06 176 LYS A C 1
ATOM 1356 O O . LYS A 1 176 ? -3.463 -1.328 -17.724 1.00 94.06 176 LYS A O 1
ATOM 1361 N N . ARG A 1 177 ? -1.552 -1.436 -18.927 1.00 91.88 177 ARG A N 1
ATOM 1362 C CA . ARG A 1 177 ? -1.475 -0.015 -19.288 1.00 91.88 177 ARG A CA 1
ATOM 1363 C C . ARG A 1 177 ? -2.149 0.300 -20.626 1.00 91.88 177 ARG A C 1
ATOM 1365 O O . ARG A 1 177 ? -2.464 -0.595 -21.413 1.00 91.88 177 ARG A O 1
ATOM 1372 N N . ALA A 1 178 ? -2.366 1.590 -20.876 1.00 87.94 178 ALA A N 1
ATOM 1373 C CA . ALA A 1 178 ? -2.810 2.100 -22.172 1.00 87.94 178 ALA A CA 1
ATOM 1374 C C . ALA A 1 178 ? -1.657 2.198 -23.194 1.00 87.94 178 ALA A C 1
ATOM 1376 O O . ALA A 1 178 ? -1.866 1.919 -24.374 1.00 87.94 178 ALA A O 1
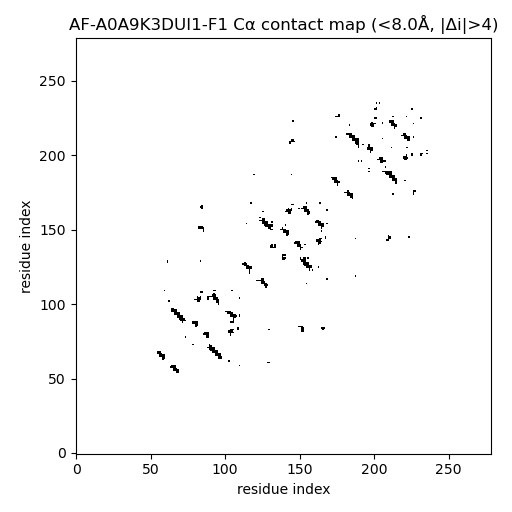ATOM 1377 N N . ASP A 1 179 ? -0.449 2.548 -22.738 1.00 87.81 179 ASP A N 1
ATOM 1378 C CA . ASP A 1 179 ? 0.768 2.668 -23.556 1.00 87.81 179 ASP A CA 1
ATOM 1379 C C . ASP A 1 179 ? 1.427 1.307 -23.869 1.00 87.81 179 ASP A C 1
ATOM 1381 O O . ASP A 1 179 ? 1.966 1.106 -24.960 1.00 87.81 179 ASP A O 1
ATOM 1385 N N . HIS A 1 180 ? 1.348 0.344 -22.945 1.00 92.12 180 HIS A N 1
ATOM 1386 C CA . HIS A 1 180 ? 1.994 -0.958 -23.062 1.00 92.12 180 HIS A CA 1
ATOM 1387 C C . HIS A 1 180 ? 1.042 -2.061 -23.555 1.00 92.12 180 HIS A C 1
ATOM 1389 O O . HIS A 1 180 ? -0.057 -2.270 -23.044 1.00 92.12 180 HIS A O 1
ATOM 1395 N N . LYS A 1 181 ? 1.491 -2.828 -24.558 1.00 93.94 181 LYS A N 1
ATOM 1396 C CA . LYS A 1 181 ? 0.669 -3.835 -25.255 1.00 93.94 181 LYS A CA 1
ATOM 1397 C C . LYS A 1 181 ? 0.339 -5.075 -24.413 1.00 93.94 181 LYS A C 1
ATOM 1399 O O . LYS A 1 181 ? -0.719 -5.676 -24.602 1.00 93.94 181 LYS A O 1
ATOM 1404 N N . HIS A 1 182 ? 1.272 -5.513 -23.573 1.00 95.62 182 HIS A N 1
ATOM 1405 C CA . HIS A 1 182 ? 1.158 -6.738 -22.781 1.00 95.62 182 HIS A CA 1
ATOM 1406 C C . HIS A 1 182 ? 0.681 -6.446 -21.349 1.00 95.62 182 HIS A C 1
ATOM 1408 O O . HIS A 1 182 ? 0.691 -5.304 -20.900 1.00 95.62 182 HIS A O 1
ATOM 1414 N N . GLU A 1 183 ? 0.281 -7.485 -20.618 1.00 96.19 183 GLU A N 1
ATOM 1415 C CA . GLU A 1 183 ? 0.087 -7.373 -19.169 1.00 96.19 183 GLU A CA 1
ATOM 1416 C C . GLU A 1 183 ? 1.443 -7.261 -18.462 1.00 96.19 183 GLU A C 1
ATOM 1418 O O . GLU A 1 183 ? 2.361 -8.042 -18.737 1.00 96.19 183 GLU A O 1
ATOM 1423 N N . LEU A 1 184 ? 1.541 -6.338 -17.508 1.00 95.88 184 LEU A N 1
ATOM 1424 C CA . LEU A 1 184 ? 2.611 -6.321 -16.518 1.00 95.88 184 LEU A CA 1
ATOM 1425 C C . LEU A 1 184 ? 2.242 -7.315 -15.409 1.00 95.88 184 LEU A C 1
ATOM 1427 O O . LEU A 1 184 ? 1.105 -7.318 -14.935 1.00 95.88 184 LEU A O 1
ATOM 1431 N N . LYS A 1 185 ? 3.188 -8.155 -14.982 1.00 96.69 185 LYS A N 1
ATOM 1432 C CA . LYS A 1 185 ? 3.033 -9.026 -13.805 1.00 96.69 185 LYS A CA 1
ATOM 1433 C C . LYS A 1 185 ? 3.597 -8.310 -12.578 1.00 96.69 185 LYS A C 1
ATOM 1435 O O . LYS A 1 185 ? 4.594 -7.605 -12.715 1.00 96.69 185 LYS A O 1
ATOM 1440 N N . LEU A 1 186 ? 3.033 -8.538 -11.397 1.00 96.69 186 LEU A N 1
ATOM 1441 C CA . LEU A 1 186 ? 3.648 -8.116 -10.136 1.00 96.69 186 LEU A CA 1
ATOM 1442 C C . LEU A 1 186 ? 4.861 -9.008 -9.808 1.00 96.69 186 LEU A C 1
ATOM 1444 O O . LEU A 1 186 ? 4.758 -10.235 -9.848 1.00 96.69 186 LEU A O 1
ATOM 1448 N N . PHE A 1 187 ? 5.996 -8.396 -9.472 1.00 94.81 187 PHE A N 1
ATOM 1449 C CA . PHE A 1 187 ? 7.215 -9.053 -8.993 1.00 94.81 187 PHE A CA 1
ATOM 1450 C C . PHE A 1 187 ? 7.574 -8.536 -7.596 1.00 94.81 187 PHE A C 1
ATOM 1452 O O . PHE A 1 187 ? 7.513 -7.336 -7.340 1.00 94.81 187 PHE A O 1
ATOM 1459 N N . TYR A 1 188 ? 7.982 -9.446 -6.706 1.00 93.88 188 TYR A N 1
ATOM 1460 C CA . TYR A 1 188 ? 8.272 -9.147 -5.294 1.00 93.88 188 TYR A CA 1
ATOM 1461 C C . TYR A 1 188 ? 9.722 -8.702 -5.017 1.00 93.88 188 TYR A C 1
ATOM 1463 O O . TYR A 1 188 ? 10.104 -8.524 -3.865 1.00 93.88 188 TYR A O 1
ATOM 1471 N N . SER A 1 189 ? 10.527 -8.564 -6.070 1.00 84.31 189 SER A N 1
ATOM 1472 C CA . SER A 1 189 ? 11.864 -7.959 -6.104 1.00 84.31 189 SER A CA 1
ATOM 1473 C C . SER A 1 189 ? 12.285 -7.791 -7.568 1.00 84.31 189 SER A C 1
ATOM 1475 O O . SER A 1 189 ? 11.675 -8.392 -8.462 1.00 84.31 189 SER A O 1
ATOM 1477 N N . CYS A 1 190 ? 13.314 -6.986 -7.842 1.00 78.69 190 CYS A N 1
ATOM 1478 C CA . CYS A 1 190 ? 13.772 -6.768 -9.214 1.00 78.69 190 CYS A CA 1
ATOM 1479 C C . CYS A 1 190 ? 14.325 -8.072 -9.841 1.00 78.69 190 CYS A C 1
ATOM 1481 O O . CYS A 1 190 ? 15.209 -8.712 -9.259 1.00 78.69 190 CYS A O 1
ATOM 1483 N N . PRO A 1 191 ? 13.857 -8.485 -11.039 1.00 75.44 191 PRO A N 1
ATOM 1484 C CA . PRO A 1 191 ? 14.374 -9.675 -11.716 1.00 75.44 191 PRO A CA 1
ATOM 1485 C C . PRO A 1 191 ? 15.783 -9.466 -12.301 1.00 75.44 191 PRO A C 1
ATOM 1487 O O . PRO A 1 191 ? 16.488 -10.446 -12.550 1.00 75.44 191 PRO A O 1
ATOM 1490 N N . VAL A 1 192 ? 16.204 -8.211 -12.505 1.00 77.12 192 VAL A N 1
ATOM 1491 C CA . VAL A 1 192 ? 17.543 -7.830 -12.980 1.00 77.12 192 VAL A CA 1
ATOM 1492 C C . VAL A 1 192 ? 18.434 -7.540 -11.771 1.00 77.12 192 VAL A C 1
ATOM 1494 O O . VAL A 1 192 ? 18.120 -6.680 -10.953 1.00 77.12 192 VAL A O 1
ATOM 1497 N N . LYS A 1 193 ? 19.541 -8.277 -11.631 1.00 71.19 193 LYS A N 1
ATOM 1498 C CA . LYS A 1 193 ? 20.390 -8.221 -10.424 1.00 71.19 193 LYS A CA 1
ATOM 1499 C C . LYS A 1 193 ? 21.625 -7.340 -10.594 1.00 71.19 193 LYS A C 1
ATOM 1501 O O . LYS A 1 193 ? 21.937 -6.535 -9.715 1.00 71.19 193 LYS A O 1
ATOM 1506 N N . ASP A 1 194 ? 22.291 -7.487 -11.735 1.00 72.12 194 ASP A N 1
ATOM 1507 C CA . ASP A 1 194 ? 23.658 -6.999 -11.953 1.00 72.12 194 ASP A CA 1
ATOM 1508 C C . ASP A 1 194 ? 23.738 -5.600 -12.598 1.00 72.12 194 ASP A C 1
ATOM 1510 O O . ASP A 1 194 ? 24.824 -5.041 -12.717 1.00 72.12 194 ASP A O 1
ATOM 1514 N N . GLU A 1 195 ? 22.595 -5.021 -12.975 1.00 75.56 195 GLU A N 1
ATOM 1515 C CA . GLU A 1 195 ? 22.456 -3.670 -13.541 1.00 75.56 195 GLU A CA 1
ATOM 1516 C C . GLU A 1 195 ? 21.402 -2.878 -12.753 1.00 75.56 195 GLU A C 1
ATOM 1518 O O . GLU A 1 195 ? 20.631 -3.459 -11.981 1.00 75.56 195 GLU A O 1
ATOM 1523 N N . ASP A 1 196 ? 21.383 -1.555 -12.897 1.00 83.25 196 ASP A N 1
ATOM 1524 C CA . ASP A 1 196 ? 20.430 -0.678 -12.210 1.00 83.25 196 ASP A CA 1
ATOM 1525 C C . ASP A 1 196 ? 19.189 -0.473 -13.086 1.00 83.25 196 ASP A C 1
ATOM 1527 O O . ASP A 1 196 ? 19.295 -0.213 -14.286 1.00 83.25 196 ASP A O 1
ATOM 1531 N N . PHE A 1 197 ? 18.002 -0.670 -12.505 1.00 87.25 197 PHE A N 1
ATOM 1532 C CA . PHE A 1 197 ? 16.746 -0.690 -13.253 1.00 87.25 197 PHE A CA 1
ATOM 1533 C C . PHE A 1 197 ? 16.034 0.662 -13.156 1.00 87.25 197 PHE A C 1
ATOM 1535 O O . PHE A 1 197 ? 15.850 1.189 -12.060 1.00 87.25 197 PHE A O 1
ATOM 1542 N N . TYR A 1 198 ? 15.579 1.191 -14.290 1.00 90.94 198 TYR A N 1
ATOM 1543 C CA . TYR A 1 198 ? 14.853 2.460 -14.377 1.00 90.94 198 TYR A CA 1
ATOM 1544 C C . TYR A 1 198 ? 13.425 2.220 -14.862 1.00 90.94 198 TYR A C 1
ATOM 1546 O O . TYR A 1 198 ? 13.191 1.406 -15.748 1.00 90.94 198 TYR A O 1
ATOM 1554 N N . CYS A 1 199 ? 12.468 2.937 -14.282 1.00 92.00 199 CYS A N 1
ATOM 1555 C CA . CYS A 1 199 ? 11.057 2.838 -14.631 1.00 92.00 199 CYS A CA 1
ATOM 1556 C C . CYS A 1 199 ? 10.794 3.378 -16.046 1.00 92.00 199 CYS A C 1
ATOM 1558 O O . CYS A 1 199 ? 11.091 4.538 -16.340 1.00 92.00 199 CYS A O 1
ATOM 1560 N N . ASP A 1 200 ? 10.167 2.583 -16.913 1.00 92.50 200 ASP A N 1
ATOM 1561 C CA . ASP A 1 200 ? 9.839 2.987 -18.289 1.00 92.50 200 ASP A CA 1
ATOM 1562 C C . ASP A 1 200 ? 8.832 4.153 -18.372 1.00 92.50 200 ASP A C 1
ATOM 1564 O O . ASP A 1 200 ? 8.696 4.760 -19.432 1.00 92.50 200 ASP A O 1
ATOM 1568 N N . VAL A 1 201 ? 8.135 4.475 -17.274 1.00 91.94 201 VAL A N 1
ATOM 1569 C CA . VAL A 1 201 ? 7.106 5.531 -17.211 1.00 91.94 201 VAL A CA 1
ATOM 1570 C C . VAL A 1 201 ? 7.656 6.866 -16.696 1.00 91.94 201 VAL A C 1
ATOM 1572 O O . VAL A 1 201 ? 7.363 7.902 -17.280 1.00 91.94 201 VAL A O 1
ATOM 1575 N N . CYS A 1 202 ? 8.444 6.863 -15.613 1.00 91.75 202 CYS A N 1
ATOM 1576 C CA . CYS A 1 202 ? 8.943 8.093 -14.971 1.00 91.75 202 CYS A CA 1
ATOM 1577 C C . CYS A 1 202 ? 10.463 8.301 -15.096 1.00 91.75 202 CYS A C 1
ATOM 1579 O O . CYS A 1 202 ? 10.987 9.337 -14.688 1.00 91.75 202 CYS A O 1
ATOM 1581 N N . HIS A 1 203 ? 11.178 7.296 -15.612 1.00 90.38 203 HIS A N 1
ATOM 1582 C CA . HIS A 1 203 ? 12.638 7.230 -15.768 1.00 90.38 203 HIS A CA 1
ATOM 1583 C C . HIS A 1 203 ? 13.456 7.353 -14.466 1.00 90.38 203 HIS A C 1
ATOM 1585 O O . HIS A 1 203 ? 14.685 7.399 -14.509 1.00 90.38 203 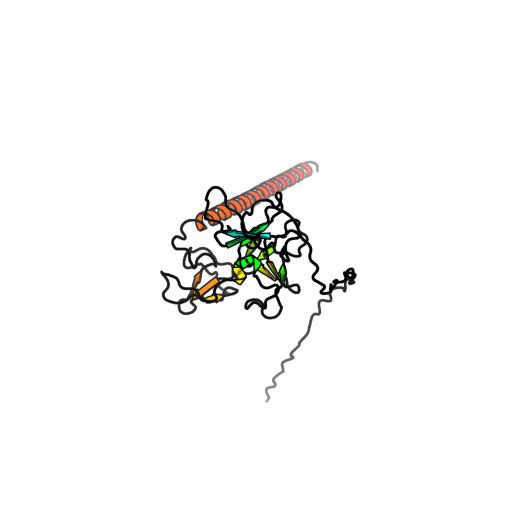HIS A O 1
ATOM 1591 N N . GLY A 1 204 ? 12.795 7.3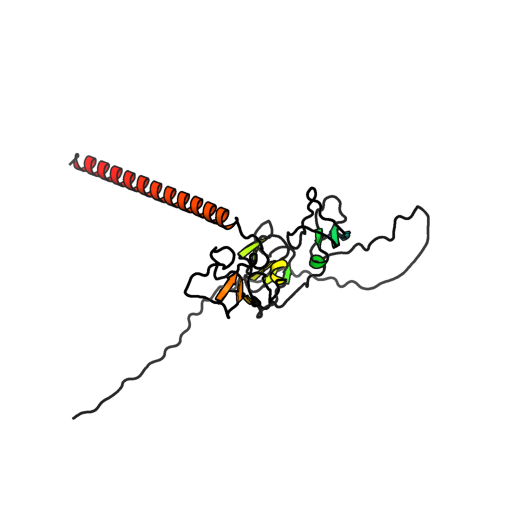34 -13.304 1.00 89.50 204 GLY A N 1
ATOM 1592 C CA . GLY A 1 204 ? 13.427 7.188 -11.993 1.00 89.50 204 GLY A CA 1
ATOM 1593 C C . GLY A 1 204 ? 13.900 5.756 -11.719 1.00 89.50 204 GLY A C 1
ATOM 1594 O O . GLY A 1 204 ? 13.364 4.789 -12.265 1.00 89.50 204 GLY A O 1
ATOM 1595 N N . GLU A 1 205 ? 14.902 5.623 -10.854 1.00 89.69 205 GLU A N 1
ATOM 1596 C CA . GLU A 1 205 ? 15.484 4.341 -10.438 1.00 89.69 205 GLU A CA 1
ATOM 1597 C C . GLU A 1 205 ? 14.492 3.500 -9.610 1.00 89.69 205 GLU A C 1
ATOM 1599 O O . GLU A 1 205 ? 13.748 4.022 -8.774 1.00 89.69 205 GLU A O 1
ATOM 1604 N N . VAL A 1 206 ? 14.475 2.184 -9.825 1.00 88.44 206 VAL A N 1
ATOM 1605 C CA . VAL A 1 206 ? 13.664 1.219 -9.069 1.00 88.44 206 VAL A CA 1
ATOM 1606 C C . VAL A 1 206 ? 14.563 0.466 -8.089 1.00 88.44 206 VAL A C 1
ATOM 1608 O O . VAL A 1 206 ? 15.415 -0.330 -8.483 1.00 88.44 206 VAL A O 1
ATOM 1611 N N . GLN A 1 207 ? 14.341 0.695 -6.793 1.00 84.31 207 GLN A N 1
ATOM 1612 C CA . GLN A 1 207 ? 15.043 0.005 -5.706 1.00 84.31 207 GLN A CA 1
ATOM 1613 C C . GLN A 1 207 ? 14.891 -1.521 -5.831 1.00 84.31 207 GLN A C 1
ATOM 1615 O O . GLN A 1 207 ? 13.776 -2.025 -5.948 1.00 84.31 207 GLN A O 1
ATOM 1620 N N . LYS A 1 208 ? 16.003 -2.267 -5.771 1.00 83.62 208 LYS A N 1
ATOM 1621 C CA . LYS A 1 208 ? 16.041 -3.709 -6.101 1.00 83.62 208 LYS A CA 1
ATOM 1622 C C . LYS A 1 208 ? 15.192 -4.596 -5.176 1.00 83.62 208 LYS A C 1
ATOM 1624 O O . LYS A 1 208 ? 14.687 -5.624 -5.628 1.00 83.62 208 LYS A O 1
ATOM 1629 N N . ASP A 1 209 ? 14.996 -4.166 -3.929 1.00 85.00 209 ASP A N 1
ATOM 1630 C CA . ASP A 1 209 ? 14.178 -4.850 -2.915 1.00 85.00 209 ASP A CA 1
ATOM 1631 C C . ASP A 1 209 ? 12.705 -4.389 -2.890 1.00 85.00 209 ASP A C 1
ATOM 1633 O O . ASP A 1 209 ? 11.881 -4.986 -2.198 1.00 85.00 209 ASP A O 1
ATOM 1637 N N . ARG A 1 210 ? 12.351 -3.347 -3.658 1.00 90.62 210 ARG A N 1
ATOM 1638 C CA . ARG A 1 210 ? 10.969 -2.874 -3.819 1.00 90.62 210 ARG A CA 1
ATOM 1639 C C . ARG A 1 210 ? 10.239 -3.758 -4.833 1.00 90.62 210 ARG A C 1
ATOM 1641 O O . ARG A 1 210 ? 10.829 -4.234 -5.804 1.00 90.62 210 ARG A O 1
ATOM 1648 N N . TRP A 1 211 ? 8.940 -3.970 -4.635 1.00 95.31 211 TRP A N 1
ATOM 1649 C CA . TRP A 1 211 ? 8.116 -4.650 -5.632 1.00 95.31 211 TRP A CA 1
ATOM 1650 C C . TRP A 1 211 ? 7.928 -3.761 -6.867 1.00 95.31 211 TRP A C 1
ATOM 1652 O O . TRP A 1 211 ? 7.968 -2.530 -6.796 1.00 95.31 211 TRP A O 1
ATOM 1662 N N . MET A 1 212 ? 7.688 -4.392 -8.011 1.00 94.88 212 MET A N 1
ATOM 1663 C CA . MET A 1 212 ? 7.523 -3.705 -9.291 1.00 94.88 212 MET A CA 1
ATOM 1664 C C . MET A 1 212 ? 6.532 -4.437 -10.194 1.00 94.88 212 MET A C 1
ATOM 1666 O O . MET A 1 212 ? 6.319 -5.643 -10.058 1.00 94.88 212 MET A O 1
ATOM 1670 N N . TYR A 1 213 ? 5.973 -3.721 -11.163 1.00 95.50 213 TYR A N 1
ATOM 1671 C CA . TYR A 1 213 ? 5.238 -4.325 -12.269 1.00 95.50 213 TYR A CA 1
ATOM 1672 C C . TYR A 1 213 ? 6.178 -4.508 -13.466 1.00 95.50 213 TYR A C 1
ATOM 1674 O O . TYR A 1 213 ? 6.924 -3.593 -13.799 1.00 95.50 213 TYR A O 1
ATOM 1682 N N . TYR A 1 214 ? 6.179 -5.681 -14.110 1.00 94.75 214 TYR A N 1
ATOM 1683 C CA . TYR A 1 214 ? 7.158 -6.020 -15.156 1.00 94.75 214 TYR A CA 1
ATOM 1684 C C . TYR A 1 214 ? 6.586 -6.895 -16.286 1.00 94.75 214 TYR A C 1
ATOM 1686 O O . TYR A 1 214 ? 5.904 -7.899 -16.050 1.00 94.75 214 TYR A O 1
ATOM 1694 N N . CYS A 1 215 ? 6.918 -6.543 -17.530 1.00 95.06 215 CYS A N 1
ATOM 1695 C CA . CYS A 1 215 ? 6.677 -7.312 -18.751 1.00 95.06 215 CYS A CA 1
ATOM 1696 C C . CYS A 1 215 ? 8.004 -7.872 -19.285 1.00 95.06 215 CYS A C 1
ATOM 1698 O O . CYS A 1 215 ? 8.657 -7.312 -20.164 1.00 95.06 215 CYS A O 1
ATOM 1700 N N . GLU A 1 216 ? 8.356 -9.047 -18.776 1.00 91.69 216 GLU A N 1
ATOM 1701 C CA . GLU A 1 216 ? 9.485 -9.886 -19.200 1.00 91.69 216 GLU A CA 1
ATOM 170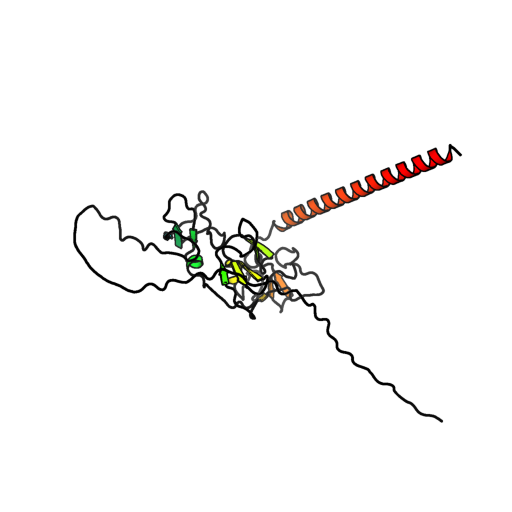2 C C . GLU A 1 216 ? 9.664 -10.011 -20.739 1.00 91.69 216 GLU A C 1
ATOM 1704 O O . GLU A 1 216 ? 10.786 -9.811 -21.200 1.00 91.69 216 GLU A O 1
ATOM 1709 N N . PRO A 1 217 ? 8.619 -10.223 -21.575 1.00 93.00 217 PRO A N 1
ATOM 1710 C CA . PRO A 1 217 ? 8.754 -10.227 -23.042 1.00 93.00 217 PRO A CA 1
ATOM 1711 C C . PRO A 1 217 ? 9.218 -8.915 -23.698 1.00 93.00 217 PRO A C 1
ATOM 1713 O O . PRO A 1 217 ? 9.598 -8.934 -24.868 1.00 93.00 217 PRO A O 1
ATOM 1716 N N . CYS A 1 218 ? 9.142 -7.784 -22.993 1.00 93.62 218 CYS A N 1
ATOM 1717 C CA . CYS A 1 218 ? 9.569 -6.468 -23.481 1.00 93.62 218 CYS A CA 1
ATOM 1718 C C . CYS A 1 218 ? 10.663 -5.822 -22.621 1.00 93.62 218 CYS A C 1
ATOM 1720 O O . CYS A 1 218 ? 11.105 -4.733 -22.963 1.00 93.62 218 CYS A O 1
ATOM 1722 N N . GLN A 1 219 ? 11.053 -6.458 -21.511 1.00 91.44 219 GLN A N 1
ATOM 1723 C CA . GLN A 1 219 ? 11.897 -5.900 -20.446 1.00 91.44 219 GLN A CA 1
ATOM 1724 C C . GLN A 1 219 ? 11.383 -4.585 -19.818 1.00 91.44 219 GLN A C 1
ATOM 1726 O O . GLN A 1 219 ? 12.110 -3.952 -19.063 1.00 91.44 219 GLN A O 1
ATOM 1731 N N . TYR A 1 220 ? 10.120 -4.230 -20.071 1.00 92.62 220 TYR A N 1
ATOM 1732 C CA . TYR A 1 220 ? 9.468 -3.004 -19.603 1.00 92.62 220 TYR A CA 1
ATOM 1733 C C . TYR A 1 220 ? 9.002 -3.167 -18.149 1.00 92.62 220 TYR A C 1
ATOM 1735 O O . TYR A 1 220 ? 8.329 -4.155 -17.837 1.00 92.62 220 TYR A O 1
ATOM 1743 N N . GLY A 1 221 ? 9.298 -2.213 -17.266 1.00 92.56 221 GLY A N 1
ATOM 1744 C CA . GLY A 1 221 ? 8.946 -2.264 -15.848 1.00 92.56 221 GLY A CA 1
ATOM 1745 C C . GLY A 1 221 ? 8.666 -0.908 -15.203 1.00 92.56 221 GLY A C 1
ATOM 1746 O O . GLY A 1 221 ? 9.170 0.128 -15.625 1.00 92.56 221 GLY A O 1
ATOM 1747 N N . THR A 1 222 ? 7.848 -0.919 -14.149 1.00 93.50 222 THR A N 1
ATOM 1748 C CA . THR A 1 222 ? 7.377 0.292 -13.463 1.00 93.50 222 THR A CA 1
ATOM 1749 C C . THR A 1 222 ? 7.412 0.139 -11.943 1.00 93.50 222 THR A C 1
ATOM 1751 O O . THR A 1 222 ? 7.223 -0.962 -11.415 1.00 93.50 222 THR A O 1
ATOM 1754 N N . HIS A 1 223 ? 7.560 1.252 -11.214 1.00 93.00 223 HIS A N 1
ATOM 1755 C CA . HIS A 1 223 ? 7.246 1.294 -9.779 1.00 93.00 223 HIS A CA 1
ATOM 1756 C C . HIS A 1 223 ? 5.777 0.912 -9.520 1.00 93.00 223 HIS A C 1
ATOM 1758 O O . HIS A 1 223 ? 4.931 1.003 -10.417 1.00 93.00 223 HIS A O 1
ATOM 1764 N N . LEU A 1 224 ? 5.460 0.551 -8.271 1.00 91.06 224 LEU A N 1
ATOM 1765 C CA . LEU A 1 224 ? 4.099 0.203 -7.835 1.00 91.06 224 LEU A CA 1
ATOM 1766 C C . LEU A 1 224 ? 3.042 1.298 -8.052 1.00 91.06 224 LEU A C 1
ATOM 1768 O O . LEU A 1 224 ? 1.877 0.946 -8.168 1.00 91.06 224 LEU A O 1
ATOM 1772 N N . GLY A 1 225 ? 3.422 2.580 -8.098 1.00 88.31 225 GLY A N 1
ATOM 1773 C CA . GLY A 1 225 ? 2.515 3.713 -8.362 1.00 88.31 225 GLY A CA 1
ATOM 1774 C C . GLY A 1 225 ? 2.568 4.250 -9.798 1.00 88.31 225 GLY A C 1
ATOM 1775 O O . GLY A 1 225 ? 1.977 5.278 -10.099 1.00 88.31 225 GLY A O 1
ATOM 1776 N N . CYS A 1 226 ? 3.314 3.594 -10.695 1.00 91.75 226 CYS A N 1
ATOM 1777 C CA . CYS A 1 226 ? 3.481 4.040 -12.083 1.00 91.75 226 CYS A CA 1
ATOM 1778 C C . CYS A 1 226 ? 2.724 3.163 -13.096 1.00 91.75 226 CYS A C 1
ATOM 1780 O O . CYS A 1 226 ? 2.893 3.344 -14.300 1.00 91.75 226 CYS A O 1
ATOM 1782 N N . TRP A 1 227 ? 1.916 2.194 -12.649 1.00 88.75 227 TRP A N 1
ATOM 1783 C CA . TRP A 1 227 ? 1.170 1.316 -13.560 1.00 88.75 227 TRP A CA 1
ATOM 1784 C C . TRP A 1 227 ? -0.152 1.938 -14.024 1.00 88.75 227 TRP A C 1
ATOM 1786 O O . TRP A 1 227 ? -0.566 1.688 -15.146 1.00 88.75 227 TRP A O 1
ATOM 1796 N N . ASP A 1 228 ? -0.786 2.771 -13.212 1.00 83.38 228 ASP A N 1
ATOM 1797 C CA . ASP A 1 228 ? -2.049 3.478 -13.460 1.00 83.38 228 ASP A CA 1
ATOM 1798 C C . ASP A 1 228 ? -1.846 4.967 -13.773 1.00 83.38 228 ASP A C 1
ATOM 1800 O O . ASP A 1 228 ? -2.685 5.572 -14.433 1.00 83.38 228 ASP A O 1
ATOM 1804 N N . CYS A 1 229 ? -0.703 5.541 -13.388 1.00 79.81 229 CYS A N 1
ATOM 1805 C CA . CYS A 1 229 ? -0.347 6.926 -13.690 1.00 79.81 229 CYS A CA 1
ATOM 1806 C C . CYS A 1 229 ? -0.383 7.239 -15.207 1.00 79.81 229 CYS A C 1
ATOM 1808 O O . CYS A 1 229 ? 0.328 6.604 -16.002 1.00 79.81 229 CYS A O 1
ATOM 1810 N N . GLU A 1 230 ? -1.202 8.228 -15.593 1.00 66.44 230 GLU A N 1
ATOM 1811 C CA . GLU A 1 230 ? -1.318 8.749 -16.967 1.00 66.44 230 GLU A CA 1
ATOM 1812 C C . GLU A 1 230 ? -0.344 9.914 -17.239 1.00 66.44 230 GLU A C 1
ATOM 1814 O O . GLU A 1 230 ? 0.259 9.963 -18.309 1.00 66.44 230 GLU A O 1
ATOM 1819 N N . GLU A 1 231 ? -0.124 10.802 -16.259 1.00 57.03 231 GLU A N 1
ATOM 1820 C CA . GLU A 1 231 ? 0.796 11.950 -16.341 1.00 57.03 231 GLU A CA 1
ATOM 1821 C C . GLU A 1 231 ? 1.867 11.886 -15.236 1.00 57.03 231 GLU A C 1
ATOM 1823 O O . GLU A 1 231 ? 1.792 12.594 -14.232 1.00 57.03 231 GLU A O 1
ATOM 1828 N N . CYS A 1 232 ? 2.910 11.065 -15.408 1.00 55.34 232 CYS A N 1
ATOM 1829 C CA . CYS A 1 232 ? 4.009 10.962 -14.429 1.00 55.34 232 CYS A CA 1
ATOM 1830 C C . CYS A 1 232 ? 5.032 12.119 -14.531 1.00 55.34 232 CYS A C 1
ATOM 1832 O O . CYS A 1 232 ? 6.242 11.939 -14.394 1.00 55.34 232 CYS A O 1
ATOM 1834 N N . GLU A 1 233 ? 4.543 13.334 -14.784 1.00 50.03 233 GLU A N 1
ATOM 1835 C CA . GLU A 1 233 ? 5.337 14.559 -14.851 1.00 50.03 233 GLU A CA 1
ATOM 1836 C C . GLU A 1 233 ? 5.223 15.352 -13.538 1.00 50.03 233 GLU A C 1
ATOM 1838 O O . GLU A 1 233 ? 4.434 16.294 -13.477 1.00 50.03 233 GLU A O 1
ATOM 1843 N N . ARG A 1 234 ? 6.015 15.006 -12.503 1.00 51.03 234 ARG A N 1
ATOM 1844 C CA . ARG A 1 234 ? 6.768 15.970 -11.644 1.00 51.03 234 ARG A CA 1
ATOM 1845 C C . ARG A 1 234 ? 7.494 15.383 -10.427 1.00 51.03 234 ARG A C 1
ATOM 1847 O O . ARG A 1 234 ? 8.466 16.010 -10.016 1.00 51.03 234 ARG A O 1
ATOM 1854 N N . ASP A 1 235 ? 7.113 14.234 -9.871 1.00 48.25 235 ASP A N 1
ATOM 1855 C CA . ASP A 1 235 ? 7.718 13.757 -8.604 1.00 48.25 235 ASP A CA 1
ATOM 1856 C C . ASP A 1 235 ? 9.235 13.525 -8.705 1.00 48.25 235 ASP A C 1
ATOM 1858 O O . ASP A 1 235 ? 9.990 13.872 -7.797 1.00 48.25 235 ASP A O 1
ATOM 1862 N N . SER A 1 236 ? 9.716 13.088 -9.873 1.00 52.03 236 SER A N 1
ATOM 1863 C CA . SER A 1 236 ? 11.148 12.961 -10.164 1.00 52.03 236 SER A CA 1
ATOM 1864 C C . SER A 1 236 ? 11.927 14.283 -10.065 1.00 52.03 236 SER A C 1
ATOM 1866 O O . SER A 1 236 ? 13.130 14.255 -9.802 1.00 52.03 236 SER A O 1
ATOM 1868 N N . LEU A 1 237 ? 11.285 15.450 -10.212 1.00 52.69 237 LEU A N 1
ATOM 1869 C CA . LEU A 1 237 ? 11.917 16.756 -9.969 1.00 52.69 237 LEU A CA 1
ATOM 1870 C C . LEU A 1 237 ? 12.037 17.076 -8.475 1.00 52.69 237 LEU A C 1
ATOM 1872 O O . LEU A 1 237 ? 13.009 17.718 -8.082 1.00 52.69 237 LEU A O 1
ATOM 1876 N N . LEU A 1 238 ? 11.099 16.620 -7.641 1.00 55.59 238 LEU A N 1
ATOM 1877 C CA . LEU A 1 238 ? 11.163 16.804 -6.189 1.00 55.59 238 LEU A CA 1
ATOM 1878 C C . LEU A 1 238 ? 12.205 15.868 -5.565 1.00 55.59 238 LEU A C 1
ATOM 1880 O O . LEU A 1 238 ? 13.059 16.337 -4.812 1.00 55.59 238 LEU A O 1
ATOM 1884 N N . ASP A 1 239 ? 12.225 14.593 -5.961 1.00 52.66 239 ASP A N 1
ATOM 1885 C CA . ASP A 1 239 ? 13.230 13.622 -5.506 1.00 52.66 239 ASP A CA 1
ATOM 1886 C C . ASP A 1 239 ? 14.647 14.012 -5.948 1.00 52.66 239 ASP A C 1
ATOM 1888 O O . ASP A 1 239 ? 15.582 14.018 -5.140 1.00 52.66 239 ASP A O 1
ATOM 1892 N N . THR A 1 240 ? 14.832 14.415 -7.213 1.00 56.47 240 THR A N 1
ATOM 1893 C CA . THR A 1 240 ? 16.151 14.889 -7.667 1.00 56.47 240 THR A CA 1
ATOM 1894 C C . THR A 1 240 ? 16.558 16.197 -6.991 1.00 56.47 240 THR A C 1
ATOM 1896 O O . THR A 1 240 ? 17.741 16.363 -6.694 1.00 56.47 240 THR A O 1
ATOM 1899 N N . GLN A 1 241 ? 15.621 17.097 -6.668 1.00 69.06 241 GLN A N 1
ATOM 1900 C CA . GLN A 1 241 ? 15.916 18.304 -5.889 1.00 69.06 241 GLN A CA 1
ATOM 1901 C C . GLN A 1 241 ? 16.302 17.976 -4.437 1.00 69.06 241 GLN A C 1
ATOM 1903 O O . GLN A 1 241 ? 17.268 18.549 -3.931 1.00 69.06 241 GLN A O 1
ATOM 1908 N N . ALA A 1 242 ? 15.620 17.034 -3.780 1.00 66.31 242 ALA A N 1
ATOM 1909 C CA . ALA A 1 242 ? 15.966 16.567 -2.438 1.00 66.31 242 ALA A CA 1
ATOM 1910 C C . ALA A 1 242 ? 17.362 15.917 -2.409 1.00 66.31 242 ALA A C 1
ATOM 1912 O O . ALA A 1 242 ? 18.200 16.273 -1.577 1.00 66.31 242 ALA A O 1
ATOM 1913 N N . HIS A 1 243 ? 17.661 15.047 -3.378 1.00 69.19 243 HIS A N 1
ATOM 1914 C CA . HIS A 1 243 ? 18.977 14.422 -3.524 1.00 69.19 243 HIS A CA 1
ATOM 1915 C C . HIS A 1 243 ? 20.082 15.447 -3.851 1.00 69.19 243 HIS A C 1
ATOM 1917 O O . HIS A 1 243 ? 21.205 15.344 -3.347 1.00 69.19 243 HIS A O 1
ATOM 1923 N N . LEU A 1 244 ? 19.785 16.484 -4.645 1.00 80.75 244 LEU A N 1
ATOM 1924 C CA . LEU A 1 244 ? 20.724 17.579 -4.918 1.00 80.75 244 LEU A CA 1
ATOM 1925 C C . LEU A 1 244 ? 21.021 18.404 -3.652 1.00 80.75 244 LEU A C 1
ATOM 1927 O O . LEU A 1 244 ? 22.163 18.807 -3.433 1.00 80.75 244 LEU A O 1
ATOM 1931 N N . LEU A 1 245 ? 20.018 18.625 -2.798 1.00 86.50 245 LEU A N 1
ATOM 1932 C CA . LEU A 1 245 ? 20.170 19.351 -1.535 1.00 86.50 245 LEU A CA 1
ATOM 1933 C C . LEU A 1 245 ? 20.979 18.557 -0.498 1.00 86.50 245 LEU A C 1
ATOM 1935 O O . LEU A 1 245 ? 21.866 19.138 0.134 1.00 86.50 245 LEU A O 1
ATOM 1939 N N . ASP A 1 246 ? 20.751 17.247 -0.346 1.00 82.81 246 ASP A N 1
ATOM 1940 C CA . ASP A 1 246 ? 21.579 16.440 0.562 1.00 82.81 246 ASP A CA 1
ATOM 1941 C C . ASP A 1 246 ? 23.012 16.284 0.037 1.00 82.81 246 ASP A C 1
ATOM 1943 O O . ASP A 1 246 ? 23.961 16.540 0.776 1.00 82.81 246 ASP A O 1
ATOM 1947 N N . THR A 1 247 ? 23.215 15.996 -1.253 1.00 81.06 247 THR A N 1
ATOM 1948 C CA . THR A 1 247 ? 24.577 15.949 -1.820 1.00 81.06 247 THR A CA 1
ATOM 1949 C C . THR A 1 247 ? 25.304 17.297 -1.704 1.00 81.06 247 THR A C 1
ATOM 1951 O O . THR A 1 247 ? 26.501 17.323 -1.403 1.00 81.06 247 THR A O 1
ATOM 1954 N N . GLN A 1 248 ? 24.601 18.431 -1.815 1.00 95.38 248 GLN A N 1
ATOM 1955 C CA . GLN A 1 248 ? 25.154 19.753 -1.501 1.00 95.38 248 GLN A CA 1
ATOM 1956 C C . GLN A 1 248 ? 25.535 19.890 -0.012 1.00 95.38 248 GLN A C 1
ATOM 1958 O O . GLN A 1 248 ? 26.614 20.409 0.294 1.00 95.38 248 GLN A O 1
ATOM 1963 N N . ALA A 1 249 ? 24.710 19.400 0.917 1.00 90.75 249 ALA A N 1
ATOM 1964 C CA . ALA A 1 249 ? 25.010 19.398 2.351 1.00 90.75 249 ALA A CA 1
ATOM 1965 C C . ALA A 1 249 ? 26.199 18.480 2.703 1.00 90.75 249 ALA A C 1
ATOM 1967 O O . ALA A 1 249 ? 27.068 18.867 3.492 1.00 90.75 249 ALA A O 1
ATOM 1968 N N . GLN A 1 250 ? 26.304 17.301 2.083 1.00 92.81 250 GLN A N 1
ATOM 1969 C CA . GLN A 1 250 ? 27.457 16.404 2.201 1.00 92.81 250 GLN A CA 1
ATOM 1970 C C . GLN A 1 250 ? 28.744 17.081 1.704 1.00 92.81 250 GLN A C 1
ATOM 1972 O O . GLN A 1 250 ? 29.756 17.081 2.411 1.00 92.81 250 GLN A O 1
ATOM 1977 N N . LEU A 1 251 ? 28.705 17.733 0.536 1.00 95.69 251 LEU A N 1
ATOM 1978 C CA . LEU A 1 251 ? 29.843 18.484 -0.006 1.00 95.69 251 LEU A CA 1
ATOM 1979 C C . LEU A 1 251 ? 30.274 19.630 0.922 1.00 95.69 251 LEU A C 1
ATOM 1981 O O . LEU A 1 251 ? 31.473 19.812 1.140 1.00 95.69 251 LEU A O 1
ATOM 1985 N N . GLN A 1 252 ? 29.334 20.364 1.525 1.00 95.56 252 GLN A N 1
ATOM 1986 C CA . GLN A 1 252 ? 29.647 21.404 2.515 1.00 95.56 252 GLN A CA 1
ATOM 1987 C C . GLN A 1 252 ? 30.307 20.829 3.780 1.00 95.56 252 GLN A C 1
ATOM 1989 O O . GLN A 1 252 ? 31.298 21.388 4.257 1.00 95.56 252 GLN A O 1
ATOM 1994 N N . ARG A 1 253 ? 29.824 19.688 4.298 1.00 96.00 253 ARG A N 1
ATOM 1995 C CA . ARG A 1 253 ? 30.443 18.985 5.441 1.00 96.00 253 ARG A CA 1
ATOM 1996 C C . ARG A 1 253 ? 31.887 18.570 5.130 1.00 96.00 253 ARG A C 1
ATOM 1998 O O . ARG A 1 253 ? 32.781 18.840 5.933 1.00 96.00 253 ARG A O 1
ATOM 2005 N N . LEU A 1 254 ? 32.135 17.994 3.951 1.00 94.00 254 LEU A N 1
ATOM 2006 C CA . LEU A 1 254 ? 33.477 17.602 3.500 1.00 94.00 254 LEU A CA 1
ATOM 2007 C C . LEU A 1 254 ? 34.408 18.813 3.313 1.00 94.00 254 LEU A C 1
ATOM 2009 O O . LEU A 1 254 ? 35.563 18.780 3.743 1.00 94.00 254 LEU A O 1
ATOM 2013 N N . GLN A 1 255 ? 33.914 19.911 2.732 1.00 96.56 255 GLN A N 1
ATOM 2014 C CA . GLN A 1 255 ? 34.677 21.158 2.600 1.00 96.56 255 GLN A CA 1
ATOM 2015 C C . GLN A 1 255 ? 35.076 21.730 3.967 1.00 96.56 255 GLN A C 1
ATOM 2017 O O . GLN A 1 255 ? 36.237 22.101 4.154 1.00 96.56 255 GLN A O 1
ATOM 2022 N N . LEU A 1 256 ? 34.157 21.751 4.938 1.00 95.62 256 LEU A N 1
ATOM 2023 C CA . LEU A 1 256 ? 34.442 22.195 6.304 1.00 95.62 256 LEU A CA 1
ATOM 2024 C C . LEU A 1 256 ? 35.472 21.283 6.993 1.00 95.62 256 LEU A C 1
ATOM 2026 O O . LEU A 1 256 ? 36.417 21.781 7.604 1.00 95.62 256 LEU A O 1
ATOM 2030 N N . GLN A 1 257 ? 35.361 19.962 6.832 1.00 95.44 257 GLN A N 1
ATOM 2031 C CA . GLN A 1 257 ? 36.337 19.003 7.362 1.00 95.44 257 GLN A CA 1
ATOM 2032 C C . GLN A 1 257 ? 37.747 19.229 6.784 1.00 95.44 257 GLN A C 1
ATOM 2034 O O . GLN A 1 257 ? 38.728 19.186 7.532 1.00 95.44 257 GLN A O 1
ATOM 2039 N N . MET A 1 258 ? 37.867 19.537 5.485 1.00 93.56 258 MET A N 1
ATOM 2040 C CA . MET A 1 258 ? 39.148 19.911 4.865 1.00 93.56 258 MET A CA 1
ATOM 2041 C C . MET A 1 258 ? 39.686 21.265 5.348 1.00 93.56 258 MET A C 1
ATOM 2043 O O . MET A 1 258 ? 40.900 21.439 5.461 1.00 93.56 258 MET A O 1
ATOM 2047 N N . GLN A 1 259 ? 38.818 22.239 5.639 1.00 95.88 259 GLN A N 1
ATOM 2048 C CA . GLN A 1 259 ? 39.246 23.519 6.212 1.00 95.88 259 GLN A CA 1
ATOM 2049 C C . GLN A 1 259 ? 39.786 23.339 7.636 1.00 95.88 259 GLN A C 1
ATOM 2051 O O . GLN A 1 259 ? 40.861 23.855 7.942 1.00 95.88 259 GLN A O 1
ATOM 2056 N N . ILE A 1 260 ? 39.093 22.560 8.472 1.00 94.81 260 ILE A N 1
ATOM 2057 C CA . ILE A 1 260 ? 39.517 22.244 9.842 1.00 94.81 260 ILE A CA 1
ATOM 2058 C C . ILE A 1 260 ? 40.863 21.511 9.827 1.00 94.81 260 ILE A C 1
ATOM 2060 O O . ILE A 1 260 ? 41.805 21.965 10.474 1.00 94.81 260 ILE A O 1
ATOM 2064 N N . SER A 1 261 ? 41.007 20.436 9.042 1.00 92.56 261 SER A N 1
ATOM 2065 C CA . SER A 1 261 ? 42.260 19.666 8.993 1.00 92.56 261 SER A CA 1
ATOM 2066 C C . SER A 1 261 ? 43.445 20.495 8.479 1.00 92.56 261 SER A C 1
ATOM 2068 O O . SER A 1 261 ? 44.553 20.386 9.011 1.00 92.56 261 SER A O 1
ATOM 2070 N N . ARG A 1 262 ? 43.213 21.397 7.514 1.00 94.50 262 ARG A N 1
ATOM 2071 C CA . ARG A 1 262 ? 44.216 22.360 7.036 1.00 94.50 262 ARG A CA 1
ATOM 2072 C C . ARG A 1 262 ? 44.634 23.354 8.123 1.00 94.50 262 ARG A C 1
ATOM 2074 O O . ARG A 1 262 ? 45.830 23.597 8.268 1.00 94.50 262 ARG A O 1
ATOM 2081 N N . GLN A 1 263 ? 43.690 23.895 8.895 1.00 92.88 263 GLN A N 1
ATOM 2082 C CA . GLN A 1 263 ? 43.999 24.785 10.021 1.00 92.88 263 GLN A CA 1
ATOM 2083 C C . GLN A 1 263 ? 44.774 24.050 11.124 1.00 92.88 263 GLN A C 1
ATOM 2085 O O . GLN A 1 263 ? 45.778 24.570 11.608 1.00 92.88 263 GLN A O 1
ATOM 2090 N N . SER A 1 264 ? 44.389 22.813 11.465 1.00 91.56 264 SER A N 1
ATOM 2091 C CA . SER A 1 264 ? 45.134 21.975 12.414 1.00 91.56 264 SER A CA 1
ATOM 2092 C C . SER A 1 264 ? 46.572 21.724 11.949 1.00 91.56 264 SER A C 1
ATOM 2094 O O . SER A 1 264 ? 47.504 21.889 12.733 1.00 91.56 264 SER A O 1
ATOM 2096 N N . ALA A 1 265 ? 46.781 21.396 10.669 1.00 91.31 265 ALA A N 1
ATOM 2097 C CA . ALA A 1 265 ? 48.116 21.198 10.105 1.00 91.31 265 ALA A CA 1
ATOM 2098 C C . ALA A 1 265 ? 48.970 22.482 10.138 1.00 91.31 265 ALA A C 1
ATOM 2100 O O . ALA A 1 265 ? 50.150 22.429 10.486 1.00 91.31 265 ALA A O 1
ATOM 2101 N N . GLN A 1 266 ? 48.377 23.643 9.834 1.00 92.12 266 GLN A N 1
ATOM 2102 C CA . GLN A 1 266 ? 49.054 24.944 9.926 1.00 92.12 266 GLN A CA 1
ATOM 2103 C C . GLN A 1 266 ? 49.430 25.303 11.372 1.00 92.12 266 GLN A C 1
ATOM 2105 O O . GLN A 1 266 ? 50.541 25.776 11.612 1.00 92.12 266 GLN A O 1
ATOM 2110 N N . PHE A 1 267 ? 48.550 25.031 12.339 1.00 91.31 267 PHE A N 1
ATOM 2111 C CA . PHE A 1 267 ? 48.824 25.236 13.761 1.00 91.31 267 PHE A CA 1
ATOM 2112 C C . PHE A 1 267 ? 49.975 24.343 14.252 1.00 91.31 267 PHE A C 1
ATOM 2114 O O . PHE A 1 267 ? 50.933 24.847 14.835 1.00 91.31 267 PHE A O 1
ATOM 2121 N N . ILE A 1 268 ? 49.942 23.043 13.930 1.00 89.69 268 ILE A N 1
ATOM 2122 C CA . ILE A 1 268 ? 51.009 22.085 14.267 1.00 89.69 268 ILE A CA 1
ATOM 2123 C C . ILE A 1 268 ? 52.356 22.531 13.677 1.00 89.69 268 ILE A C 1
ATOM 2125 O O . ILE A 1 268 ? 53.362 22.543 14.389 1.00 89.69 268 ILE A O 1
ATOM 2129 N N . ALA A 1 269 ? 52.380 22.957 12.410 1.00 86.81 269 ALA A N 1
ATOM 2130 C CA . ALA A 1 269 ? 53.588 23.474 11.766 1.00 86.81 269 ALA A CA 1
ATOM 2131 C C . ALA A 1 269 ? 54.120 24.751 12.445 1.00 86.81 269 ALA A C 1
ATOM 2133 O O . ALA A 1 269 ? 55.329 24.881 12.643 1.00 86.81 269 ALA A O 1
ATOM 2134 N N . SER A 1 270 ? 53.235 25.665 12.859 1.00 86.88 270 SER A N 1
ATOM 2135 C CA . SER A 1 270 ? 53.620 26.873 13.599 1.00 86.88 270 SER A CA 1
ATOM 2136 C C . SER A 1 270 ? 54.216 26.539 14.968 1.00 86.88 270 SER A C 1
ATOM 2138 O O . SER A 1 270 ? 55.265 27.075 15.319 1.00 86.88 270 SER A O 1
ATOM 2140 N N . CYS A 1 271 ? 53.599 25.630 15.730 1.00 88.44 271 CYS A N 1
ATOM 2141 C CA . CYS A 1 271 ? 54.125 25.190 17.024 1.00 88.44 271 CYS A CA 1
ATOM 2142 C C . CYS A 1 271 ? 55.496 24.513 16.883 1.00 88.44 271 CYS A C 1
ATOM 2144 O O . CYS A 1 271 ? 56.400 24.803 17.665 1.00 88.44 271 CYS A O 1
ATOM 2146 N N . ALA A 1 272 ? 55.679 23.666 15.864 1.00 81.75 272 ALA A N 1
ATOM 2147 C CA . ALA A 1 272 ? 56.966 23.037 15.575 1.00 81.75 272 ALA A CA 1
ATOM 2148 C C . ALA A 1 272 ? 58.058 24.072 15.245 1.00 81.75 272 ALA A C 1
ATOM 2150 O O . ALA A 1 272 ? 59.164 23.978 15.774 1.00 81.75 272 ALA A O 1
ATOM 2151 N N . ALA A 1 273 ? 57.744 25.093 14.439 1.00 80.00 273 ALA A N 1
ATOM 2152 C CA . ALA A 1 273 ? 58.679 26.170 14.110 1.00 80.00 273 ALA A CA 1
ATOM 2153 C C . ALA A 1 273 ? 59.059 27.029 15.334 1.00 80.00 273 ALA A C 1
ATOM 2155 O O . ALA A 1 273 ? 60.230 27.370 15.508 1.00 80.00 273 ALA A O 1
ATOM 2156 N N . SER A 1 274 ? 58.100 27.342 16.214 1.00 80.19 274 SER A N 1
ATOM 2157 C CA . SER A 1 274 ? 58.378 28.066 17.463 1.00 80.19 274 SER A CA 1
ATOM 2158 C C . SER A 1 274 ? 59.248 27.258 18.429 1.00 80.19 274 SER A C 1
ATOM 2160 O O . SER A 1 274 ? 60.175 27.815 19.008 1.00 80.19 274 SER A O 1
ATOM 2162 N N . LEU A 1 275 ? 59.008 25.949 18.570 1.00 75.19 275 LEU A N 1
ATOM 2163 C CA . LEU A 1 275 ? 59.840 25.067 19.398 1.00 75.19 275 LEU A CA 1
ATOM 2164 C C . LEU A 1 275 ? 61.261 24.918 18.834 1.00 75.19 275 LEU A C 1
ATOM 2166 O O . LEU A 1 275 ? 62.225 24.979 19.589 1.00 75.19 275 LEU A O 1
ATOM 2170 N N . ALA A 1 276 ? 61.403 24.810 17.510 1.00 70.88 276 ALA A N 1
ATOM 2171 C CA . ALA A 1 276 ? 62.701 24.772 16.831 1.00 70.88 276 ALA A CA 1
ATOM 2172 C C . ALA A 1 276 ? 63.487 26.100 16.897 1.00 70.88 276 ALA A C 1
ATOM 2174 O O . ALA A 1 276 ? 64.643 26.137 16.491 1.00 70.88 276 ALA A O 1
ATOM 2175 N N . SER A 1 277 ? 62.876 27.179 17.403 1.00 69.81 277 SER A N 1
ATOM 2176 C CA . SER A 1 277 ? 63.515 28.488 17.616 1.00 69.81 277 SER A CA 1
ATOM 2177 C C . SER A 1 277 ? 63.948 28.722 19.077 1.00 69.81 277 SER A C 1
ATOM 2179 O O . SER A 1 277 ? 64.339 29.834 19.428 1.00 69.81 277 SER A O 1
ATOM 2181 N N . LEU A 1 278 ? 63.834 27.703 19.939 1.00 65.94 278 LEU A N 1
ATOM 2182 C CA . LEU A 1 278 ? 64.133 27.746 21.380 1.00 65.94 278 LEU A CA 1
ATOM 2183 C C . LEU A 1 278 ? 65.248 26.758 21.794 1.00 65.94 278 LEU A C 1
ATOM 2185 O O . LEU A 1 278 ? 65.403 26.479 22.985 1.00 65.94 278 LEU A O 1
ATOM 2189 N N . VAL A 1 279 ? 65.996 26.225 20.819 1.00 59.12 279 VAL A N 1
ATOM 2190 C CA . VAL A 1 279 ? 67.067 25.219 20.962 1.00 59.12 279 VAL A CA 1
ATOM 2191 C C . VAL A 1 279 ? 68.310 25.679 20.204 1.00 59.12 279 VAL A C 1
ATOM 2193 O O . VAL A 1 279 ? 69.407 25.555 20.788 1.00 59.12 279 VAL A O 1
#

Secondary structure (DSSP, 8-state):
----------------------PPP----PPP-------------------S-----EEETTEEEEEEEEEE---TT---B-TTTSSB--EEEEEESSTT---EEEHHHHT--SEEEETTEEEEEEEEESS-SSSSSS--EE-TTT--EESS-EEE-TTSS-EEEHHHHT--SEEE-SS-SSEEEEESS-S--SS--B-TTT--B--TTS-EEEEGGGTEEEETTSSS-S---SHHHHHHHHHHHHHHHHHHHHHHHHHHHHHHHHHHHHHHHHHTT--

Mean predicted aligned error: 16.21 Å

pLDDT: mean 78.32, std 25.27, range [24.56, 98.69]

Sequence (279 aa):
MSQNRPVSIPTSSHNSSAQYPSVAQNGPSVSIPTNPSESISSSHDHSTPQNGPKDKEVMHFSHPHKLSRVNLQEDEENEVICSGCEDTLVGNGYKCVEPDCDFHLHESCFHLKREIIHKSHPEHPLTLLPLAPYDNKDGEFTCNACCSDGTGFTYHCSICTYDLHITCVSLAERVKRADHKHELKLFYSCPVKDEDFYCDVCHGEVQKDRWMYYCEPCQYGTHLGCWDCEECERDSLLDTQAHLLDTQAQLQRLQLQMQISRQSAQFIASCAASLASLV

Foldseek 3Di:
DDDDDDDDDDDDDDDDDDDDDDDDDDDDDDDDDDDDDDDDDDDDDDDDDDDDDDADFDDAPLDPATKGKDADDDDPVDFQAALAQRDTAHGIWIAGPDPVDSHIHHPVSRPDDQWDQAPLHNPFIFGKHQAAPDPDDQRWAQAQAQRDIDGGIWRHGPVDSHIHRPVSSVDDQWDDAPPDDDIWGKDQFDPDDPDWDAAPQQRHTDDGRHIWTADPVVRHIHRPVRRHDPDNPDVVVVVVVVVVVVVVVVVVVVVVVVVVVVVVVVVVVVVVVVVVVVD

Organism: Helianthus annuus (NCBI:txid4232)

InterPro domains:
  IPR004146 DC1 [PF03107] (61-109)
  IPR004146 DC1 [PF03107] (119-169)
  IPR004146 DC1 [PF03107] (180-226)
  IPR046349 C1-like domain superfamily [SSF57889] (85-182)
  IPR046349 C1-like domain superfamily [SSF57889] (179-229)

Solvent-accessible surface area (backbone atoms only — not comparable to full-atom values): 17612 Å² total; per-residue (Å²): 139,81,84,89,80,90,85,82,90,82,90,79,91,80,89,80,86,81,84,75,84,88,75,83,89,83,78,85,87,80,83,84,82,86,77,87,93,82,82,92,86,88,84,88,87,82,91,79,90,85,82,76,81,82,76,74,69,38,80,52,97,76,46,96,58,48,26,35,79,48,75,40,71,90,43,98,91,65,77,48,53,12,61,34,70,65,47,73,45,61,38,54,24,33,32,44,70,54,92,93,44,92,51,28,28,33,52,67,62,74,66,59,66,65,59,45,72,43,92,87,46,71,90,51,58,24,36,54,32,62,43,42,99,52,102,61,93,71,20,63,44,65,17,63,40,78,70,46,72,49,46,31,25,29,34,35,27,97,88,49,103,46,33,30,42,57,63,66,75,65,58,62,66,59,48,69,45,93,89,48,93,59,63,26,33,57,35,72,37,51,91,65,78,92,60,88,50,55,18,75,73,62,67,47,77,52,62,58,68,28,28,30,33,36,26,77,97,73,72,45,33,26,50,78,78,47,61,80,55,87,75,67,81,54,67,66,58,55,53,52,47,52,52,51,51,50,52,50,51,52,50,50,54,53,50,51,52,54,51,51,53,51,50,51,51,53,50,53,52,50,53,50,53,56,57,70,72,75,118